Protein AF-A0A0N0PFT6-F1 (afdb_monomer_lite)

Sequence (245 aa):
MNEYNKQMQRFNVGEDCPVFDGLYEFCQLSAGGSVAAAVKLNKQASEICINWGGGLHHAKKSEASGFCYVNDIVLGILELLKYHQRVLYIDIDVHHGDGVEEAFYTTDRVMTVSFHKYGEYFPGTGLYTIRNVSRCWTYETSVALGVEIANELPYNDYFEYFGPDFKLHISPSNMSNQNTPEYLEKIKNRLFENLRMLPHAPGVQVQAIPEDAVNDESEDEDKIDKDERLPQSEKVLFEIRIDLK

InterPro domains:
  IPR000286 Histone deacetylase HDAC [PR01270] (54-77)
  IPR000286 Histone deacetylase HDAC [PR01270] (86-101)
  IPR003084 Class I/II Histone deacetylase HDAC [PR01271] (11-28)
  IPR003084 Class I/II Histone deacetylase HDAC [PR01271] (32-52)
  IPR003084 Class I/II Histone deacetylase HDAC [PR01271] (73-89)
  IPR023696 Ureohydrolase domain superfamily [SSF52768] (6-198)
  IPR023801 Histone deacetylase domain [PF00850] (11-145)
  IPR037138 Histone deacetylase domain superfamily [G3DSA:3.40.800.20] (1-126)
  IPR037138 Histone deacetylase domain superfamily [G3DSA:3.40.800.20] (127-210)

Structure (mmCIF, N/CA/C/O backbone):
data_AF-A0A0N0PFT6-F1
#
_entry.id   AF-A0A0N0PFT6-F1
#
loop_
_atom_site.group_PDB
_atom_site.id
_atom_site.type_symbol
_atom_site.label_atom_id
_atom_site.label_alt_id
_atom_site.label_comp_id
_atom_site.label_asym_id
_atom_site.label_entity_id
_atom_site.label_seq_id
_atom_site.pdbx_PDB_ins_code
_atom_site.Cartn_x
_atom_site.Cartn_y
_atom_site.Cartn_z
_atom_site.occupancy
_atom_site.B_iso_or_equiv
_atom_site.auth_seq_id
_atom_site.auth_comp_id
_atom_site.auth_asym_id
_atom_site.auth_atom_id
_atom_site.pdbx_PDB_model_num
ATOM 1 N N . MET A 1 1 ? -17.318 16.530 -26.859 1.00 60.47 1 MET A N 1
ATOM 2 C CA . MET A 1 1 ? -15.892 16.867 -26.644 1.00 60.47 1 MET A CA 1
ATOM 3 C C . MET A 1 1 ? -15.695 17.854 -25.487 1.00 60.47 1 MET A C 1
ATOM 5 O O . MET A 1 1 ? -14.911 17.552 -24.604 1.00 60.47 1 MET A O 1
ATOM 9 N N . ASN A 1 2 ? -16.466 18.951 -25.394 1.00 78.25 2 ASN A N 1
ATOM 10 C CA . ASN A 1 2 ? -16.348 19.923 -24.285 1.00 78.25 2 ASN A CA 1
ATOM 11 C C . ASN A 1 2 ? -16.643 19.388 -22.872 1.00 78.25 2 ASN A C 1
ATOM 13 O O . ASN A 1 2 ? -16.104 19.919 -21.910 1.00 78.25 2 ASN A O 1
ATOM 17 N N . GLU A 1 3 ? -17.514 18.392 -22.717 1.00 88.12 3 GLU A N 1
ATOM 18 C CA . GLU A 1 3 ? -17.867 17.865 -21.391 1.00 88.12 3 GLU A CA 1
ATOM 19 C C . GLU A 1 3 ? -16.821 16.884 -20.848 1.00 88.12 3 GLU A C 1
ATOM 21 O O . GLU A 1 3 ? -16.482 16.937 -19.671 1.00 88.12 3 GLU A O 1
ATOM 26 N N . TYR A 1 4 ? -16.236 16.069 -21.726 1.00 86.81 4 TYR A N 1
ATOM 27 C CA . TYR A 1 4 ? -15.192 15.110 -21.369 1.00 86.81 4 TYR A CA 1
ATOM 28 C C . TYR A 1 4 ? -13.926 15.806 -20.854 1.00 86.81 4 TYR A C 1
ATOM 30 O O . TYR A 1 4 ? -13.451 15.494 -19.769 1.00 86.81 4 TYR A O 1
ATOM 38 N N . ASN A 1 5 ? -13.455 16.845 -21.553 1.00 90.25 5 ASN A N 1
ATOM 39 C CA . ASN A 1 5 ? -12.291 17.620 -21.110 1.00 90.25 5 ASN A CA 1
ATOM 40 C C . ASN A 1 5 ? -12.535 18.315 -19.758 1.00 90.25 5 ASN A C 1
ATOM 42 O O . ASN A 1 5 ? -11.631 18.396 -18.932 1.00 90.25 5 ASN A O 1
ATOM 46 N N . LYS A 1 6 ? -13.770 18.774 -19.503 1.00 93.75 6 LYS A N 1
ATOM 47 C CA . LYS A 1 6 ? -14.152 19.334 -18.197 1.00 93.75 6 LYS A CA 1
ATOM 48 C C . LYS A 1 6 ? -14.117 18.281 -17.091 1.00 93.75 6 LYS A C 1
ATOM 50 O O . LYS A 1 6 ? -13.736 18.607 -15.974 1.00 93.75 6 LYS A O 1
ATOM 55 N N . GLN A 1 7 ? -14.523 17.045 -17.380 1.00 95.44 7 GLN A N 1
ATOM 56 C CA . GLN A 1 7 ? -14.457 15.945 -16.416 1.00 95.44 7 GLN A CA 1
ATOM 57 C C . GLN A 1 7 ? -13.013 15.516 -16.152 1.00 95.44 7 GLN A C 1
ATOM 59 O O . GLN A 1 7 ? -12.644 15.393 -14.992 1.00 95.44 7 GLN A O 1
ATOM 64 N N . MET A 1 8 ? -12.185 15.377 -17.189 1.00 94.94 8 MET A N 1
ATOM 65 C CA . MET A 1 8 ? -10.756 15.077 -17.039 1.00 94.94 8 MET A CA 1
ATOM 66 C C . MET A 1 8 ? -10.053 16.103 -16.147 1.00 94.94 8 MET A C 1
ATOM 68 O O . MET A 1 8 ? -9.398 15.728 -15.182 1.00 94.94 8 MET A O 1
ATOM 72 N N . GLN A 1 9 ? -10.284 17.396 -16.394 1.00 94.56 9 GLN A N 1
ATOM 73 C CA . GLN A 1 9 ? -9.752 18.460 -15.543 1.00 94.56 9 GLN A CA 1
ATOM 74 C C . GLN A 1 9 ? -10.308 18.392 -14.113 1.00 94.56 9 GLN A C 1
ATOM 76 O O . GLN A 1 9 ? -9.566 18.574 -13.157 1.00 94.56 9 GLN A O 1
ATOM 81 N N . ARG A 1 10 ? -11.612 18.133 -13.955 1.00 96.31 10 ARG A N 1
ATOM 82 C CA . ARG A 1 10 ? -12.265 18.050 -12.640 1.00 96.31 10 ARG A CA 1
ATOM 83 C C . ARG A 1 10 ? -11.758 16.883 -11.791 1.00 96.31 10 ARG A C 1
ATOM 85 O O . ARG A 1 10 ? -11.718 17.021 -10.578 1.00 96.31 10 ARG A O 1
ATOM 92 N N . PHE A 1 11 ? -11.466 15.745 -12.412 1.00 97.44 11 PHE A N 1
ATOM 93 C CA . PHE A 1 11 ? -11.055 14.515 -11.733 1.00 97.44 11 PHE A CA 1
ATOM 94 C C . PHE A 1 11 ? -9.536 14.309 -11.753 1.00 97.44 11 PHE A C 1
ATOM 96 O O . PHE A 1 11 ? -9.076 13.225 -11.402 1.00 97.44 11 PHE A O 1
ATOM 103 N N . ASN A 1 12 ? -8.781 15.331 -12.170 1.00 96.12 12 ASN A N 1
ATOM 104 C CA . ASN A 1 12 ? -7.324 15.318 -12.278 1.00 96.12 12 ASN A CA 1
ATOM 105 C C . ASN A 1 12 ? -6.778 14.115 -13.077 1.00 96.12 12 ASN A C 1
ATOM 107 O O . ASN A 1 12 ? -5.814 13.458 -12.695 1.00 96.12 12 ASN A O 1
ATOM 111 N N . VAL A 1 13 ? -7.432 13.811 -14.201 1.00 96.38 13 VAL A N 1
ATOM 112 C CA . VAL A 1 13 ? -7.004 12.790 -15.167 1.00 96.38 13 VAL A CA 1
ATOM 113 C C . VAL A 1 13 ? -6.351 13.514 -16.341 1.00 96.38 13 VAL A C 1
ATOM 115 O O . VAL A 1 13 ? -7.007 14.285 -17.045 1.00 96.38 13 VAL A O 1
ATOM 118 N N . GLY A 1 14 ? -5.056 13.299 -16.542 1.00 91.62 14 GLY A N 1
ATOM 119 C CA . GLY A 1 14 ? -4.223 14.114 -17.419 1.00 91.62 14 GLY A CA 1
ATOM 120 C C . GLY A 1 14 ? -2.776 13.633 -17.459 1.00 91.62 14 GLY A C 1
ATOM 121 O O . GLY A 1 14 ? -2.530 12.484 -17.792 1.00 91.62 14 GLY A O 1
ATOM 122 N N . GLU A 1 15 ? -1.832 14.523 -17.162 1.00 87.19 15 GLU A N 1
ATOM 123 C CA . GLU A 1 15 ? -0.390 14.275 -17.297 1.00 87.19 15 GLU A CA 1
ATOM 124 C C . GLU A 1 15 ? 0.109 13.179 -16.341 1.00 87.19 15 GLU A C 1
ATOM 126 O O . GLU A 1 15 ? 0.500 12.107 -16.799 1.00 87.19 15 GLU A O 1
ATOM 131 N N . ASP A 1 16 ? -0.020 13.392 -15.029 1.00 87.69 16 ASP A N 1
ATOM 132 C CA . ASP A 1 16 ? 0.400 12.420 -14.003 1.00 87.69 16 ASP A CA 1
ATOM 133 C C . ASP A 1 16 ? -0.561 11.227 -13.871 1.00 87.69 16 ASP A C 1
ATOM 135 O O . ASP A 1 16 ? -0.232 10.201 -13.285 1.00 87.69 16 ASP A O 1
ATOM 139 N N . CYS A 1 17 ? -1.772 11.349 -14.410 1.00 94.56 17 CYS A N 1
ATOM 140 C CA . CYS A 1 17 ? -2.815 10.328 -14.342 1.00 94.56 17 CYS A CA 1
ATOM 141 C C . CYS A 1 17 ? -3.419 10.113 -15.742 1.00 94.56 17 CYS A C 1
ATOM 143 O O . CYS A 1 17 ? -4.548 10.557 -15.988 1.00 94.56 17 CYS A O 1
ATOM 145 N N . PRO A 1 18 ? -2.673 9.505 -16.686 1.00 95.44 18 PRO A N 1
ATOM 146 C CA . PRO A 1 18 ? -3.094 9.383 -18.076 1.00 95.44 18 PRO A CA 1
ATOM 147 C C . PRO A 1 18 ? -4.255 8.411 -18.279 1.00 95.44 18 PRO A C 1
ATOM 149 O O . PRO A 1 18 ? -4.423 7.413 -17.584 1.00 95.44 18 PRO A O 1
ATOM 152 N N . VAL A 1 19 ? -5.032 8.654 -19.332 1.00 96.56 19 VAL A N 1
ATOM 153 C CA . VAL A 1 19 ? -5.988 7.661 -19.831 1.00 96.56 19 VAL A CA 1
ATOM 154 C C . VAL A 1 19 ? -5.228 6.617 -20.644 1.00 96.56 19 VAL A C 1
ATOM 156 O O . VAL A 1 19 ? -4.505 6.971 -21.575 1.00 96.56 19 VAL A O 1
ATOM 159 N N . PHE A 1 20 ? -5.420 5.339 -20.325 1.00 96.88 20 PHE A N 1
ATOM 160 C CA . PHE A 1 20 ? -4.857 4.218 -21.075 1.00 96.88 20 PHE A CA 1
ATOM 161 C C . PHE A 1 20 ? -5.872 3.078 -21.219 1.00 96.88 20 PHE A C 1
ATOM 163 O O . PHE A 1 20 ? -6.808 2.952 -20.424 1.00 96.88 20 PHE A O 1
ATOM 170 N N . ASP A 1 21 ? -5.691 2.248 -22.247 1.00 98.19 21 ASP A N 1
ATOM 171 C CA . ASP A 1 21 ? -6.530 1.071 -22.472 1.00 98.19 21 ASP A CA 1
ATOM 172 C C . ASP A 1 21 ? -6.363 0.078 -21.314 1.00 98.19 21 ASP A C 1
ATOM 174 O O . ASP A 1 21 ? -5.250 -0.339 -20.997 1.00 98.19 21 ASP A O 1
ATOM 178 N N . GLY A 1 22 ? -7.471 -0.302 -20.677 1.00 98.19 22 GLY A N 1
ATOM 179 C CA . GLY A 1 22 ? -7.453 -1.165 -19.494 1.00 98.19 22 GLY A CA 1
ATOM 180 C C . GLY A 1 22 ? -7.373 -0.423 -18.154 1.00 98.19 22 GLY A C 1
ATOM 181 O O . GLY A 1 22 ? -7.202 -1.071 -17.124 1.00 98.19 22 GLY A O 1
ATOM 182 N N . LEU A 1 23 ? -7.478 0.916 -18.135 1.00 98.06 23 LEU A N 1
ATOM 183 C CA . LEU A 1 23 ? -7.398 1.716 -16.902 1.00 98.06 23 LEU A CA 1
ATOM 184 C C . LEU A 1 23 ? -8.383 1.242 -15.825 1.00 98.06 23 LEU A C 1
ATOM 186 O O . LEU A 1 23 ? -8.005 1.069 -14.667 1.00 98.06 23 LEU A O 1
ATOM 190 N N . TYR A 1 24 ? -9.646 1.019 -16.189 1.00 98.19 24 TYR A N 1
ATOM 191 C CA . TYR A 1 24 ? -10.651 0.620 -15.209 1.00 98.19 24 TYR A CA 1
ATOM 192 C C . TYR A 1 24 ? -10.401 -0.802 -14.695 1.00 98.19 24 TYR A C 1
ATOM 194 O O . TYR A 1 24 ? -10.479 -1.046 -13.493 1.00 98.19 24 TYR A O 1
ATOM 202 N N . GLU A 1 25 ? -10.025 -1.719 -15.582 1.00 98.50 25 GLU A N 1
ATOM 203 C CA . GLU A 1 25 ? -9.670 -3.098 -15.261 1.00 98.50 25 GLU A CA 1
ATOM 204 C C . GLU A 1 25 ? -8.450 -3.162 -14.331 1.00 98.50 25 GLU A C 1
ATOM 206 O O . GLU A 1 25 ? -8.457 -3.912 -13.353 1.00 98.50 25 GLU A O 1
ATOM 211 N N . PHE A 1 26 ? -7.436 -2.326 -14.572 1.00 98.44 26 PHE A N 1
ATOM 212 C CA . PHE A 1 26 ? -6.284 -2.157 -13.685 1.00 98.44 26 PHE A CA 1
ATOM 213 C C . PHE A 1 26 ? -6.728 -1.757 -12.271 1.00 98.44 26 PHE A C 1
ATOM 215 O O . PHE A 1 26 ? -6.359 -2.416 -11.294 1.00 98.44 26 PHE A O 1
ATOM 222 N N . CYS A 1 27 ? -7.595 -0.745 -12.151 1.00 98.56 27 CYS A N 1
ATOM 223 C CA . CYS A 1 27 ? -8.143 -0.330 -10.860 1.00 98.56 27 CYS A CA 1
ATOM 224 C C . CYS A 1 27 ? -8.961 -1.441 -10.185 1.00 98.56 27 CYS A C 1
ATOM 226 O O . CYS A 1 27 ? -8.877 -1.611 -8.969 1.00 98.56 27 CYS A O 1
ATOM 228 N N . GLN A 1 28 ? -9.744 -2.207 -10.952 1.00 98.69 28 GLN A N 1
ATOM 229 C CA . GLN A 1 28 ? -10.542 -3.315 -10.423 1.00 98.69 28 GLN A CA 1
ATOM 230 C C . GLN A 1 28 ? -9.671 -4.428 -9.838 1.00 98.69 28 GLN A C 1
ATOM 232 O O . GLN A 1 28 ? -9.998 -4.948 -8.772 1.00 98.69 28 GLN A O 1
ATOM 237 N N . LEU A 1 29 ? -8.573 -4.792 -10.505 1.00 98.62 29 LEU A N 1
ATOM 238 C CA . LEU A 1 29 ? -7.651 -5.824 -10.024 1.00 98.62 29 LEU A CA 1
ATOM 239 C C . LEU A 1 29 ? -6.923 -5.373 -8.756 1.00 98.62 29 LEU A C 1
ATOM 241 O O . LEU A 1 29 ? -6.893 -6.115 -7.773 1.00 98.62 29 LEU A O 1
ATOM 245 N N . SER A 1 30 ? -6.413 -4.140 -8.762 1.00 98.12 30 SER A N 1
ATOM 246 C CA . SER A 1 30 ? -5.739 -3.531 -7.615 1.00 98.12 30 SER A CA 1
ATOM 247 C C . SER A 1 30 ? -6.653 -3.475 -6.382 1.00 98.12 30 SER A C 1
ATOM 249 O O . SER A 1 30 ? -6.368 -4.103 -5.357 1.00 98.12 30 SER A O 1
ATOM 251 N N . ALA A 1 31 ? -7.821 -2.833 -6.512 1.00 98.69 31 ALA A N 1
ATOM 252 C CA . ALA A 1 31 ? -8.794 -2.700 -5.429 1.00 98.69 31 ALA A CA 1
ATOM 253 C C . ALA A 1 31 ? -9.390 -4.045 -4.996 1.00 98.69 31 ALA A C 1
ATOM 255 O O . ALA A 1 31 ? -9.577 -4.297 -3.804 1.00 98.69 31 ALA A O 1
ATOM 256 N N . GLY A 1 32 ? -9.672 -4.928 -5.956 1.00 98.81 32 GLY A N 1
ATOM 257 C CA . GLY A 1 32 ? -10.204 -6.260 -5.696 1.00 98.81 32 GLY A CA 1
ATOM 258 C C . GLY A 1 32 ? -9.260 -7.106 -4.844 1.00 98.81 32 GLY A C 1
ATOM 259 O O . GLY A 1 32 ? -9.721 -7.756 -3.906 1.00 98.81 32 GLY A O 1
ATOM 260 N N . GLY A 1 33 ? -7.952 -7.056 -5.119 1.00 98.81 33 GLY A N 1
ATOM 261 C CA . GLY A 1 33 ? -6.931 -7.746 -4.330 1.00 98.81 33 GLY A CA 1
ATOM 262 C C . GLY A 1 33 ? -6.912 -7.290 -2.870 1.00 98.81 33 GLY A C 1
ATOM 263 O O . GLY A 1 33 ? -7.009 -8.124 -1.966 1.00 98.81 33 GLY A O 1
ATOM 264 N N . SER A 1 34 ? -6.877 -5.976 -2.632 1.00 98.88 34 SER A N 1
ATOM 265 C CA . SER A 1 34 ? -6.807 -5.394 -1.282 1.00 98.88 34 SER A CA 1
ATOM 266 C C . SER A 1 34 ? -8.087 -5.637 -0.475 1.00 98.88 34 SER A C 1
ATOM 268 O O . SER A 1 34 ? -8.026 -6.029 0.692 1.00 98.88 34 SER A O 1
ATOM 270 N N . VAL A 1 35 ? -9.266 -5.518 -1.097 1.00 98.88 35 VAL A N 1
ATOM 271 C CA . VAL A 1 35 ? -10.544 -5.837 -0.437 1.00 98.88 35 VAL A CA 1
ATOM 272 C C . VAL A 1 35 ? -10.662 -7.337 -0.150 1.00 98.88 35 VAL A C 1
ATOM 274 O O . VAL A 1 35 ? -11.069 -7.722 0.946 1.00 98.88 35 VAL A O 1
ATOM 277 N N . ALA A 1 36 ? -10.279 -8.212 -1.085 1.00 98.88 36 ALA A N 1
ATOM 278 C CA . ALA A 1 36 ? -10.310 -9.658 -0.862 1.00 98.88 36 ALA A CA 1
ATOM 279 C C . ALA A 1 36 ? -9.345 -10.095 0.255 1.00 98.88 36 ALA A C 1
ATOM 281 O O . ALA A 1 36 ? -9.699 -10.957 1.065 1.00 98.88 36 ALA A O 1
ATOM 282 N N . ALA A 1 37 ? -8.159 -9.483 0.327 1.00 98.81 37 ALA A N 1
ATOM 283 C CA . ALA A 1 37 ? -7.209 -9.656 1.422 1.00 98.81 37 ALA A CA 1
ATOM 284 C C . ALA A 1 37 ? -7.825 -9.243 2.769 1.00 98.81 37 ALA A C 1
ATOM 286 O O . ALA A 1 37 ? -7.840 -10.044 3.704 1.00 98.81 37 ALA A O 1
ATOM 287 N N . ALA A 1 38 ? -8.428 -8.054 2.854 1.00 98.81 38 ALA A N 1
ATOM 288 C CA . ALA A 1 38 ? -9.109 -7.590 4.064 1.00 98.81 38 ALA A CA 1
ATOM 289 C C . ALA A 1 38 ? -10.249 -8.532 4.498 1.00 98.81 38 ALA A C 1
ATOM 291 O O . ALA A 1 38 ? -10.360 -8.874 5.675 1.00 98.81 38 ALA A O 1
ATOM 292 N N . VAL A 1 39 ? -11.049 -9.042 3.552 1.00 98.88 39 VAL A N 1
ATOM 293 C CA . VAL A 1 39 ? -12.083 -10.055 3.833 1.00 98.88 39 VAL A CA 1
ATOM 294 C C . VAL A 1 39 ? -11.474 -11.343 4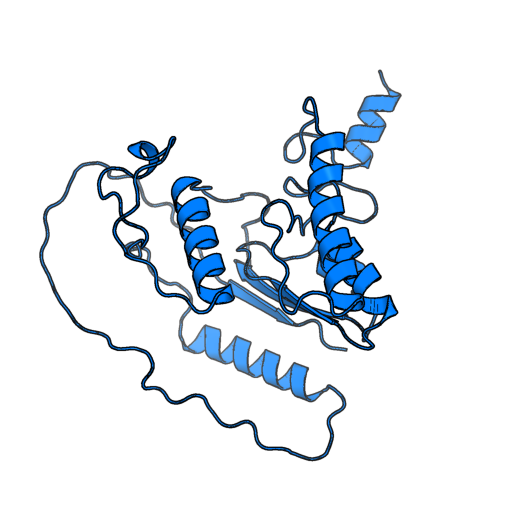.396 1.00 98.88 39 VAL A C 1
ATOM 296 O O . VAL A 1 39 ? -12.048 -11.932 5.314 1.00 98.88 39 VAL A O 1
ATOM 299 N N . LYS A 1 40 ? -10.335 -11.810 3.867 1.00 98.81 40 LYS A N 1
ATOM 300 C CA . LYS A 1 40 ? -9.647 -13.004 4.387 1.00 98.81 40 LYS A CA 1
ATOM 301 C C . LYS A 1 40 ? -9.157 -12.801 5.820 1.00 98.81 40 LYS A C 1
ATOM 303 O O . LYS A 1 40 ? -9.371 -13.695 6.639 1.00 98.81 40 LYS A O 1
ATOM 308 N N . LEU A 1 41 ? -8.569 -11.641 6.119 1.00 98.69 41 LEU A N 1
ATOM 309 C CA . LEU A 1 41 ? -8.109 -11.279 7.465 1.00 98.69 41 LEU A CA 1
ATOM 310 C C . LEU A 1 41 ? -9.284 -11.204 8.452 1.00 98.69 41 LEU A C 1
ATOM 312 O O . LEU A 1 41 ? -9.260 -11.867 9.486 1.00 98.69 41 LEU A O 1
ATOM 316 N N . ASN A 1 42 ? -10.366 -10.508 8.090 1.00 98.62 42 ASN A N 1
ATOM 317 C CA . ASN A 1 42 ? -11.590 -10.422 8.898 1.00 98.62 42 ASN A CA 1
ATOM 318 C C . ASN A 1 42 ? -12.200 -11.797 9.206 1.00 98.62 42 ASN A C 1
ATOM 320 O O . ASN A 1 42 ? -12.708 -12.037 10.300 1.00 98.62 42 ASN A O 1
ATOM 324 N N . LYS A 1 43 ? -12.158 -12.714 8.232 1.00 98.50 43 LYS A N 1
ATOM 325 C CA . LYS A 1 43 ? -12.627 -14.099 8.384 1.00 98.50 43 LYS A CA 1
ATOM 326 C C . LYS A 1 43 ? -11.642 -15.000 9.128 1.00 98.50 43 LYS A C 1
ATOM 328 O O . LYS A 1 43 ? -11.935 -16.184 9.268 1.00 98.50 43 LYS A O 1
ATOM 333 N N . GLN A 1 44 ? -10.496 -14.471 9.560 1.00 98.19 44 GLN A N 1
ATOM 334 C CA . GLN A 1 44 ? -9.416 -15.226 10.198 1.00 98.19 44 GLN A CA 1
ATOM 335 C C . GLN A 1 44 ? -8.946 -16.413 9.338 1.00 98.19 44 GLN A C 1
ATOM 337 O O . GLN A 1 44 ? -8.513 -17.442 9.847 1.00 98.19 44 GLN A O 1
ATOM 342 N N . ALA A 1 45 ? -9.057 -16.285 8.011 1.00 98.44 45 ALA A N 1
ATOM 343 C CA . ALA A 1 45 ? -8.671 -17.325 7.058 1.00 98.44 45 ALA A CA 1
ATOM 344 C C . ALA A 1 45 ? -7.183 -17.252 6.680 1.00 98.44 45 ALA A C 1
ATOM 346 O O . ALA A 1 45 ? -6.673 -18.117 5.969 1.00 98.44 45 ALA A O 1
ATOM 347 N N . SER A 1 46 ? -6.497 -16.184 7.081 1.00 97.94 46 SER A N 1
ATOM 348 C CA . SER A 1 46 ? -5.067 -15.957 6.876 1.00 97.94 46 SER A CA 1
ATOM 349 C C . SER A 1 46 ? -4.570 -14.989 7.948 1.00 97.94 46 SER A C 1
ATOM 351 O O . SER A 1 46 ? -5.330 -14.123 8.378 1.00 97.94 46 SER A O 1
ATOM 353 N N . GLU A 1 47 ? -3.312 -15.129 8.362 1.00 97.81 47 GLU A N 1
ATOM 354 C CA . GLU A 1 47 ? -2.660 -14.195 9.295 1.00 97.81 47 GLU A CA 1
ATOM 355 C C . GLU A 1 47 ? -2.028 -13.011 8.553 1.00 97.81 47 GLU A C 1
ATOM 357 O O . GLU A 1 47 ? -2.083 -11.878 9.021 1.00 97.81 47 GLU A O 1
ATOM 362 N N . ILE A 1 48 ? -1.485 -13.270 7.359 1.00 98.56 48 ILE A N 1
ATOM 363 C CA . ILE A 1 48 ? -0.882 -12.279 6.464 1.00 98.56 48 ILE A CA 1
ATOM 364 C C . ILE A 1 48 ? -1.521 -12.429 5.081 1.00 98.56 48 ILE A C 1
ATOM 366 O O . ILE A 1 48 ? -1.775 -13.540 4.612 1.00 98.56 48 ILE A O 1
ATOM 370 N N . CYS A 1 49 ? -1.796 -11.306 4.421 1.00 98.56 49 CYS A N 1
ATOM 371 C CA . CYS A 1 49 ? -2.202 -11.258 3.019 1.00 98.56 49 CYS A CA 1
ATOM 372 C C . CYS A 1 49 ? -1.320 -10.250 2.282 1.00 98.56 49 CYS A C 1
ATOM 374 O O . CYS A 1 49 ? -1.082 -9.161 2.795 1.00 98.56 49 CYS A O 1
ATOM 376 N N . ILE A 1 50 ? -0.873 -10.606 1.077 1.00 98.69 50 ILE A N 1
ATOM 377 C CA . ILE A 1 50 ? -0.007 -9.766 0.243 1.00 98.69 50 ILE A CA 1
ATOM 378 C C . ILE A 1 50 ? -0.734 -9.453 -1.065 1.00 98.69 50 ILE A C 1
ATOM 380 O O . ILE A 1 50 ? -1.261 -10.358 -1.716 1.00 98.69 50 ILE A O 1
ATOM 384 N N . ASN A 1 51 ? -0.748 -8.175 -1.446 1.00 98.62 51 ASN A N 1
ATOM 385 C CA . ASN A 1 51 ? -1.226 -7.700 -2.741 1.00 98.62 51 ASN A CA 1
ATOM 386 C C . ASN A 1 51 ? -0.255 -6.654 -3.309 1.00 98.62 51 ASN A C 1
ATOM 388 O O . ASN A 1 51 ? -0.441 -5.460 -3.100 1.00 98.62 51 ASN A O 1
ATOM 392 N N . TRP A 1 52 ? 0.753 -7.098 -4.064 1.00 98.38 52 TRP A N 1
ATOM 393 C CA . TRP A 1 52 ? 1.714 -6.201 -4.722 1.00 98.38 52 TRP A CA 1
ATOM 394 C C . TRP A 1 52 ? 1.113 -5.363 -5.865 1.00 98.38 52 TRP A C 1
ATOM 396 O O . TRP A 1 52 ? 1.754 -4.440 -6.349 1.00 98.38 52 TRP A O 1
ATOM 406 N N . GLY A 1 53 ? -0.115 -5.669 -6.306 1.00 97.06 53 GLY A N 1
ATOM 407 C CA . GLY A 1 53 ? -0.857 -4.835 -7.260 1.00 97.06 53 GLY A CA 1
ATOM 408 C C . GLY A 1 53 ? -1.648 -3.692 -6.609 1.00 97.06 53 GLY A C 1
ATOM 409 O O . GLY A 1 53 ? -2.307 -2.937 -7.322 1.00 97.06 53 GLY A O 1
ATOM 410 N N . GLY A 1 54 ? -1.652 -3.609 -5.275 1.00 97.94 54 GLY A N 1
ATOM 411 C CA . GLY A 1 54 ? -2.288 -2.550 -4.488 1.00 97.94 54 GLY A CA 1
ATOM 412 C C . GLY A 1 54 ? -1.299 -1.482 -4.026 1.00 97.94 54 GLY A C 1
ATOM 413 O O . GLY A 1 54 ? -0.187 -1.387 -4.540 1.00 97.94 54 GLY A O 1
ATOM 414 N N . GLY A 1 55 ? -1.704 -0.696 -3.029 1.00 98.00 55 GLY A N 1
ATOM 415 C CA . GLY A 1 55 ? -0.847 0.319 -2.409 1.00 98.00 55 GLY A CA 1
ATOM 416 C C . GLY A 1 55 ? -0.934 1.707 -3.054 1.00 98.00 55 GLY A C 1
ATOM 417 O O . GLY A 1 55 ? -0.037 2.521 -2.871 1.00 98.00 55 GLY A O 1
ATOM 418 N N . LEU A 1 56 ? -2.000 2.007 -3.802 1.00 97.62 56 LEU A N 1
ATOM 419 C CA . LEU A 1 56 ? -2.145 3.263 -4.542 1.00 97.62 56 LEU A CA 1
ATOM 420 C C . LEU A 1 56 ? -2.667 4.378 -3.620 1.00 97.62 56 LEU A C 1
ATOM 422 O O . LEU A 1 56 ? -3.849 4.735 -3.620 1.00 97.62 56 LEU A O 1
ATOM 426 N N . HIS A 1 57 ? -1.763 4.920 -2.804 1.00 97.69 57 HIS A N 1
ATOM 427 C CA . HIS A 1 57 ? -2.087 5.749 -1.641 1.00 97.69 57 HIS A CA 1
ATOM 428 C C . HIS A 1 57 ? -2.466 7.215 -1.925 1.00 97.69 57 HIS A C 1
ATOM 430 O O . HIS A 1 57 ? -3.055 7.852 -1.050 1.00 97.69 57 HIS A O 1
ATOM 436 N N . HIS A 1 58 ? -2.210 7.741 -3.129 1.00 97.56 58 HIS A N 1
ATOM 437 C CA . HIS A 1 58 ? -2.458 9.151 -3.468 1.00 97.56 58 HIS A CA 1
ATOM 438 C C . HIS A 1 58 ? -3.887 9.441 -3.934 1.00 97.56 58 HIS A C 1
ATOM 440 O O . HIS A 1 58 ? -4.327 10.592 -3.931 1.00 97.56 58 HIS A O 1
ATOM 446 N N . ALA A 1 59 ? -4.633 8.410 -4.341 1.00 97.94 59 ALA A N 1
ATOM 447 C CA . ALA A 1 59 ? -5.982 8.586 -4.865 1.00 97.94 59 ALA A CA 1
ATOM 448 C C . ALA A 1 59 ? -6.891 9.228 -3.807 1.00 97.94 59 ALA A C 1
ATOM 450 O O . ALA A 1 59 ? -6.941 8.784 -2.653 1.00 97.94 59 ALA A O 1
ATOM 451 N N . LYS A 1 60 ? -7.638 10.256 -4.218 1.00 97.94 60 LYS A N 1
ATOM 452 C CA . LYS A 1 60 ? -8.551 11.016 -3.359 1.00 97.94 60 LYS A CA 1
ATOM 453 C C . LYS A 1 60 ? -9.985 10.540 -3.538 1.00 97.94 60 LYS A C 1
ATOM 455 O O . LYS A 1 60 ? -10.311 9.750 -4.422 1.00 97.94 60 LYS A O 1
ATOM 460 N N . LYS A 1 61 ? -10.901 11.073 -2.724 1.00 98.12 61 LYS A N 1
ATOM 461 C CA . LYS A 1 61 ? -12.331 10.729 -2.814 1.00 98.12 61 LYS A CA 1
ATOM 462 C C . LYS A 1 61 ? -12.958 11.090 -4.166 1.00 98.12 61 LYS A C 1
ATOM 464 O O . LYS A 1 61 ? -13.965 10.499 -4.557 1.00 98.12 61 LYS A O 1
ATOM 469 N N . SER A 1 62 ? -12.459 12.124 -4.839 1.00 98.06 62 SER A N 1
ATOM 470 C CA . SER A 1 62 ? -13.081 12.660 -6.057 1.00 98.06 62 SER A CA 1
ATOM 471 C C . SER A 1 62 ? -12.074 13.165 -7.089 1.00 98.06 62 SER A C 1
ATOM 473 O O . SER A 1 62 ? -12.453 13.972 -7.928 1.00 98.06 62 SER A O 1
ATOM 475 N N . GLU A 1 63 ? -10.830 12.693 -7.047 1.00 96.94 63 GLU A N 1
ATOM 476 C CA . GLU A 1 63 ? -9.808 12.973 -8.059 1.00 96.94 63 GLU A CA 1
ATOM 477 C C . GLU A 1 63 ? -8.695 11.917 -8.014 1.00 96.94 63 GLU A C 1
ATOM 479 O O . GLU A 1 63 ? -8.433 11.319 -6.966 1.00 96.94 63 GLU A O 1
ATOM 484 N N . ALA A 1 64 ? -8.069 11.681 -9.165 1.00 97.69 64 ALA A N 1
ATOM 485 C CA . ALA A 1 64 ? -6.839 10.912 -9.262 1.00 97.69 64 ALA A CA 1
ATOM 486 C C . ALA A 1 64 ? -5.641 11.785 -8.852 1.00 97.69 64 ALA A C 1
ATOM 488 O O . ALA A 1 64 ? -5.680 13.007 -8.968 1.00 97.69 64 ALA A O 1
ATOM 489 N N . SER A 1 65 ? -4.559 11.181 -8.378 1.00 95.19 65 SER A N 1
ATOM 490 C CA . SER A 1 65 ? -3.324 11.902 -8.050 1.00 95.19 65 SER A CA 1
ATOM 491 C C . SER A 1 65 ? -2.147 10.936 -8.060 1.00 95.19 65 SER A C 1
ATOM 493 O O . SER A 1 65 ? -2.319 9.794 -7.644 1.00 95.19 65 SER A O 1
ATOM 495 N N . GLY A 1 66 ? -0.975 11.365 -8.541 1.00 91.69 66 GLY A N 1
ATOM 496 C CA . GLY A 1 66 ? 0.272 10.589 -8.473 1.00 91.69 66 GLY A CA 1
ATOM 497 C C . GLY A 1 66 ? 0.129 9.144 -8.959 1.00 91.69 66 GLY A C 1
ATOM 498 O O . GLY A 1 66 ? 0.386 8.214 -8.199 1.00 91.69 66 GLY A O 1
ATOM 499 N N . PHE A 1 67 ? -0.365 8.945 -10.187 1.00 94.44 67 PHE A N 1
ATOM 500 C CA . PHE A 1 67 ? -0.651 7.629 -10.786 1.00 94.44 67 PHE A CA 1
ATOM 501 C C . PHE A 1 67 ? -1.745 6.787 -10.090 1.00 94.44 67 PHE A C 1
ATOM 503 O O . PHE A 1 67 ? -2.026 5.664 -10.516 1.00 94.44 67 PHE A O 1
ATOM 510 N N . CYS A 1 68 ? -2.410 7.317 -9.059 1.00 97.06 68 CYS A N 1
ATOM 511 C CA . CYS A 1 68 ? -3.436 6.626 -8.285 1.00 97.06 68 CYS A CA 1
ATOM 512 C C . CYS A 1 68 ? -4.843 7.116 -8.658 1.00 97.06 68 CYS A C 1
ATOM 514 O O . CYS A 1 68 ? -5.170 8.290 -8.489 1.00 97.06 68 CYS A O 1
ATOM 516 N N . TYR A 1 69 ? -5.713 6.200 -9.096 1.00 98.06 69 TYR A N 1
ATOM 517 C CA . TYR A 1 69 ? -7.093 6.513 -9.515 1.00 98.06 69 TYR A CA 1
ATOM 518 C C . TYR A 1 69 ? -8.155 6.036 -8.518 1.00 98.06 69 TYR A C 1
ATOM 520 O O . TYR A 1 69 ? -9.196 6.669 -8.358 1.00 98.06 69 TYR A O 1
ATOM 528 N N . VAL A 1 70 ? -7.904 4.903 -7.857 1.00 98.69 70 VAL A N 1
ATOM 529 C CA . VAL A 1 70 ? -8.761 4.315 -6.823 1.00 98.69 70 VAL A CA 1
ATOM 530 C C . VAL A 1 70 ? -7.875 3.988 -5.635 1.00 98.69 70 VAL A C 1
ATOM 532 O O . VAL A 1 70 ? -6.870 3.306 -5.798 1.00 98.69 70 VAL A O 1
ATOM 535 N N . ASN A 1 71 ? -8.259 4.462 -4.450 1.00 98.75 71 ASN A N 1
ATOM 536 C CA . ASN A 1 71 ? -7.510 4.199 -3.229 1.00 98.75 71 ASN A CA 1
ATOM 537 C C . ASN A 1 71 ? -7.908 2.826 -2.664 1.00 98.75 71 ASN A C 1
ATOM 539 O O . ASN A 1 71 ? -8.861 2.704 -1.887 1.00 98.75 71 ASN A O 1
ATOM 543 N N . ASP A 1 72 ? -7.222 1.774 -3.109 1.00 98.88 72 ASP A N 1
ATOM 544 C CA . ASP A 1 72 ? -7.474 0.393 -2.692 1.00 98.88 72 ASP A CA 1
ATOM 545 C C . ASP A 1 72 ? -7.230 0.181 -1.191 1.00 98.88 72 ASP A C 1
ATOM 547 O O . ASP A 1 72 ? -7.934 -0.603 -0.548 1.00 98.88 72 ASP A O 1
ATOM 551 N N . ILE A 1 73 ? -6.295 0.942 -0.621 1.00 98.88 73 ILE A N 1
ATOM 552 C CA . ILE A 1 73 ? -5.942 0.921 0.799 1.00 98.88 73 ILE A CA 1
ATOM 553 C C . ILE A 1 73 ? -7.125 1.388 1.647 1.00 98.88 73 ILE A C 1
ATOM 555 O O . ILE A 1 73 ? -7.533 0.694 2.580 1.00 98.88 73 ILE A O 1
ATOM 559 N N . VAL A 1 74 ? -7.729 2.532 1.305 1.00 98.88 74 VAL A N 1
ATOM 560 C CA . VAL A 1 74 ? -8.910 3.059 2.009 1.00 98.88 74 VAL A CA 1
ATOM 561 C C . VAL A 1 74 ? -10.053 2.046 1.979 1.00 98.88 74 VAL A C 1
ATOM 563 O O . VAL A 1 74 ? -10.685 1.804 3.008 1.00 98.88 74 VAL A O 1
ATOM 566 N N . LEU A 1 75 ? -10.296 1.403 0.833 1.00 98.88 75 LEU A N 1
ATOM 567 C CA . LEU A 1 75 ? -11.323 0.365 0.709 1.00 98.88 75 LEU A CA 1
ATOM 568 C C . LEU A 1 75 ? -11.012 -0.864 1.579 1.00 98.88 75 LEU A C 1
ATOM 570 O O . LEU A 1 75 ? -11.910 -1.378 2.250 1.00 98.88 75 LEU A O 1
ATOM 574 N N . GLY A 1 76 ? -9.752 -1.305 1.614 1.00 98.88 76 GLY A N 1
ATOM 575 C CA . GLY A 1 76 ? -9.293 -2.389 2.483 1.00 98.88 76 GLY A CA 1
ATOM 576 C C . GLY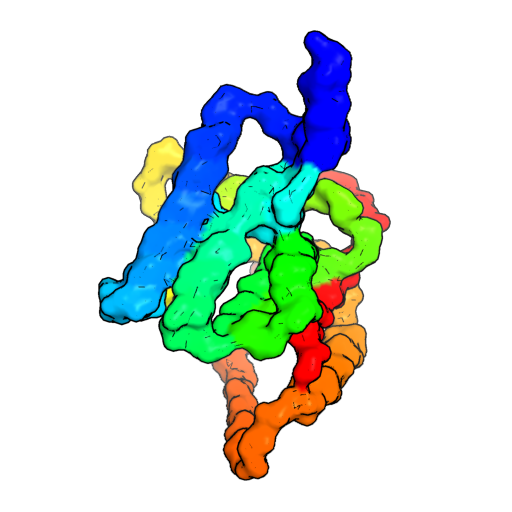 A 1 76 ? -9.461 -2.066 3.971 1.00 98.88 76 GLY A C 1
ATOM 577 O O . GLY A 1 76 ? -10.005 -2.875 4.722 1.00 98.88 76 GLY A O 1
ATOM 578 N N . ILE A 1 77 ? -9.083 -0.859 4.404 1.00 98.88 77 ILE A N 1
ATOM 579 C CA . ILE A 1 77 ? -9.247 -0.408 5.795 1.00 98.88 77 ILE A CA 1
ATOM 580 C C . ILE A 1 77 ? -10.731 -0.332 6.174 1.00 98.88 77 ILE A C 1
ATOM 582 O O . ILE A 1 77 ? -11.108 -0.789 7.253 1.00 98.88 77 ILE A O 1
ATOM 586 N N . LEU A 1 78 ? -11.597 0.184 5.296 1.00 98.88 78 LEU A N 1
ATOM 587 C CA . LEU A 1 78 ? -13.047 0.202 5.531 1.00 98.88 78 LEU A CA 1
ATOM 588 C C . LEU A 1 78 ? -13.624 -1.208 5.720 1.00 98.88 78 LEU A C 1
ATOM 590 O O . LEU A 1 78 ? -14.520 -1.396 6.545 1.00 98.88 78 LEU A O 1
ATOM 594 N N . GLU A 1 79 ? -13.107 -2.201 4.993 1.00 98.88 79 GLU A N 1
ATOM 595 C CA . GLU A 1 79 ? -13.466 -3.605 5.194 1.00 98.88 79 GLU A CA 1
ATOM 596 C C . GLU A 1 79 ? -12.975 -4.111 6.559 1.00 98.88 79 GLU A C 1
ATOM 598 O O . GLU A 1 79 ? -13.770 -4.668 7.316 1.00 98.88 79 GLU A O 1
ATOM 603 N N . LEU A 1 80 ? -11.716 -3.861 6.935 1.00 98.88 80 LEU A N 1
ATOM 604 C CA . LEU A 1 80 ? -11.161 -4.244 8.245 1.00 98.88 80 LEU A CA 1
ATOM 605 C C . LEU A 1 80 ? -11.938 -3.628 9.422 1.00 98.88 80 LEU A C 1
ATOM 607 O O . LEU A 1 80 ? -12.217 -4.294 10.422 1.00 98.88 80 LEU A O 1
ATOM 611 N N . LEU A 1 81 ? -12.372 -2.373 9.298 1.00 98.75 81 LEU A N 1
ATOM 612 C CA . LEU A 1 81 ? -13.139 -1.664 10.329 1.00 98.75 81 LEU A CA 1
ATOM 613 C C . LEU A 1 81 ? -14.509 -2.294 10.637 1.00 98.75 81 LEU A C 1
ATOM 615 O O . LEU A 1 81 ? -15.145 -1.899 11.619 1.00 98.75 81 LEU A O 1
ATOM 619 N N . LYS A 1 82 ? -14.979 -3.271 9.854 1.00 98.69 82 LYS A N 1
ATOM 620 C CA . LYS A 1 82 ? -16.182 -4.051 10.185 1.00 98.69 82 LYS A CA 1
ATOM 621 C C . LYS A 1 82 ? -15.973 -4.990 11.377 1.00 98.69 82 LYS A C 1
ATOM 623 O O . LYS A 1 82 ? -16.941 -5.289 12.069 1.00 98.69 82 LYS A O 1
ATOM 628 N N . TYR A 1 83 ? -14.737 -5.428 11.625 1.00 98.56 83 TYR A N 1
ATOM 629 C CA . TYR A 1 83 ? -14.398 -6.400 12.675 1.00 98.56 83 TYR A CA 1
ATOM 630 C C . TYR A 1 83 ? -13.368 -5.867 13.676 1.00 98.56 83 TYR A C 1
ATOM 632 O O . TYR A 1 83 ? -13.361 -6.281 14.835 1.00 98.56 83 TYR A O 1
ATOM 640 N N . HIS A 1 84 ? -12.524 -4.919 13.264 1.00 98.00 84 HIS A N 1
ATOM 641 C CA . HIS A 1 84 ? -11.461 -4.364 14.093 1.00 98.00 84 HIS A CA 1
ATOM 642 C C . HIS A 1 84 ? -11.837 -2.973 14.613 1.00 98.00 84 HIS A C 1
ATOM 644 O O . HIS A 1 84 ? -12.132 -2.053 13.848 1.00 98.00 84 HIS A O 1
ATOM 650 N N . GLN A 1 85 ? -11.814 -2.787 15.938 1.00 97.56 85 GLN A N 1
ATOM 651 C CA . GLN A 1 85 ? -12.119 -1.488 16.553 1.00 97.56 85 GLN A CA 1
ATOM 652 C C . GLN A 1 85 ? -11.123 -0.405 16.118 1.00 97.56 85 GLN A C 1
ATOM 654 O O . GLN A 1 85 ? -11.535 0.735 15.896 1.00 97.56 85 GLN A O 1
ATOM 659 N N . ARG A 1 86 ? -9.843 -0.776 15.997 1.00 97.75 86 ARG A N 1
ATOM 660 C CA . ARG A 1 86 ? -8.739 0.088 15.574 1.00 97.75 86 ARG A CA 1
ATOM 661 C C . ARG A 1 86 ? -7.919 -0.595 14.483 1.00 97.75 86 ARG A C 1
ATOM 663 O O . ARG A 1 86 ? -7.658 -1.792 14.598 1.00 97.75 86 ARG A O 1
ATOM 670 N N . VAL A 1 87 ? -7.503 0.168 13.478 1.00 98.50 87 VAL A N 1
ATOM 671 C CA . VAL A 1 87 ? -6.600 -0.255 12.398 1.00 98.50 87 VAL A CA 1
ATOM 672 C C . VAL A 1 87 ? -5.394 0.686 12.380 1.00 98.50 87 VAL A C 1
ATOM 674 O O . VAL A 1 87 ? -5.556 1.901 12.456 1.00 98.50 87 VAL A O 1
ATOM 677 N N . LEU A 1 88 ? -4.187 0.131 12.310 1.00 98.44 88 LEU A N 1
ATOM 678 C CA . LEU A 1 88 ? -2.955 0.895 12.121 1.00 98.44 88 LEU A CA 1
ATOM 679 C C . LEU A 1 88 ? -2.544 0.787 10.652 1.00 98.44 88 LEU A C 1
ATOM 681 O O . LEU A 1 88 ? -2.440 -0.318 10.126 1.00 98.44 88 LEU A O 1
ATOM 685 N N . TYR A 1 89 ? -2.315 1.928 10.015 1.00 98.62 89 TYR A N 1
ATOM 686 C CA . TYR A 1 89 ? -1.760 2.040 8.673 1.00 98.62 89 TYR A CA 1
ATOM 687 C C . TYR A 1 89 ? -0.332 2.580 8.768 1.00 98.62 89 TYR A C 1
ATOM 689 O O . TYR A 1 89 ? -0.112 3.616 9.398 1.00 98.62 89 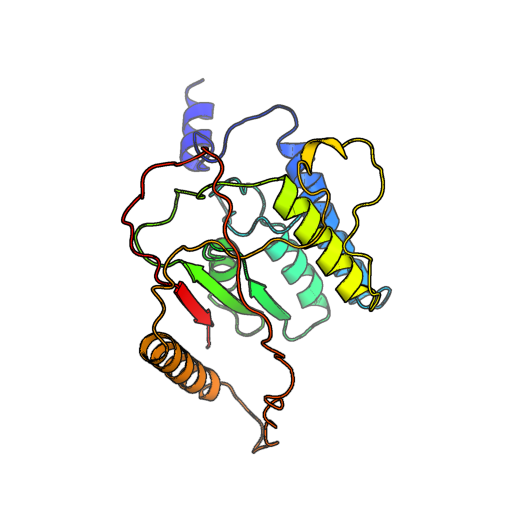TYR A O 1
ATOM 697 N N . ILE A 1 90 ? 0.623 1.873 8.162 1.00 98.19 90 ILE A N 1
ATOM 698 C CA . ILE A 1 90 ? 2.035 2.263 8.103 1.00 98.19 90 ILE A CA 1
ATOM 699 C C . ILE A 1 90 ? 2.425 2.378 6.634 1.00 98.19 90 ILE A C 1
ATOM 701 O O . ILE A 1 90 ? 2.198 1.449 5.863 1.00 98.19 90 ILE A O 1
ATOM 705 N N . ASP A 1 91 ? 3.024 3.506 6.283 1.00 97.94 91 ASP A N 1
ATOM 706 C CA . ASP A 1 91 ? 3.431 3.863 4.935 1.00 97.94 91 ASP A CA 1
ATOM 707 C C . ASP A 1 91 ? 4.935 4.149 4.901 1.00 97.94 91 ASP A C 1
ATOM 709 O O . ASP A 1 91 ? 5.434 5.016 5.629 1.00 97.94 91 ASP A O 1
ATOM 713 N N . ILE A 1 92 ? 5.641 3.378 4.079 1.00 96.12 92 ILE A N 1
ATOM 714 C CA . ILE A 1 92 ? 7.092 3.455 3.872 1.00 96.12 92 ILE A CA 1
ATOM 715 C C . ILE A 1 92 ? 7.443 3.933 2.460 1.00 96.12 92 ILE A C 1
ATOM 717 O O . ILE A 1 92 ? 8.616 3.904 2.083 1.00 96.12 92 ILE A O 1
ATOM 721 N N . ASP A 1 93 ? 6.443 4.323 1.664 1.00 94.19 93 ASP A N 1
ATOM 722 C CA . ASP A 1 93 ? 6.700 4.946 0.376 1.00 94.19 93 ASP A CA 1
ATOM 723 C C . ASP A 1 93 ? 7.442 6.272 0.588 1.00 94.19 93 ASP A C 1
ATOM 725 O O . ASP A 1 93 ? 7.279 6.972 1.589 1.00 94.19 93 ASP A O 1
ATOM 729 N N . VAL A 1 94 ? 8.291 6.626 -0.372 1.00 91.88 94 VAL A N 1
ATOM 730 C CA . VAL A 1 94 ? 9.058 7.870 -0.312 1.00 91.88 94 VAL A CA 1
ATOM 731 C C . VAL A 1 94 ? 8.157 9.110 -0.384 1.00 91.88 94 VAL A C 1
ATOM 733 O O . VAL A 1 94 ? 8.576 10.188 0.047 1.00 91.88 94 VAL A O 1
ATOM 736 N N . HIS A 1 95 ? 6.932 8.973 -0.893 1.00 92.00 95 HIS A N 1
ATOM 737 C CA . HIS A 1 95 ? 5.905 10.005 -0.912 1.00 92.00 95 HIS A CA 1
ATOM 738 C C . HIS A 1 95 ? 4.985 9.911 0.305 1.00 92.00 95 HIS A C 1
ATOM 740 O O . HIS A 1 95 ? 4.731 8.850 0.869 1.00 92.00 95 HIS A O 1
ATOM 746 N N . HIS A 1 96 ? 4.441 11.056 0.712 1.00 94.12 96 HIS A N 1
ATOM 747 C CA . HIS A 1 96 ? 3.440 11.090 1.774 1.00 94.12 96 HIS A CA 1
ATOM 748 C C . HIS A 1 96 ? 2.169 10.357 1.331 1.00 94.12 96 HIS A C 1
ATOM 750 O O . HIS A 1 96 ? 1.598 10.704 0.299 1.00 94.12 96 HIS A O 1
ATOM 756 N N . GLY A 1 97 ? 1.700 9.403 2.144 1.00 95.69 97 GLY A N 1
ATOM 757 C CA . GLY A 1 97 ? 0.426 8.684 1.977 1.00 95.69 97 GLY A CA 1
ATOM 758 C C . GLY A 1 97 ? -0.814 9.546 2.217 1.00 95.69 97 GLY A C 1
ATOM 759 O O . GLY A 1 97 ? -1.674 9.237 3.047 1.00 95.69 97 GLY A O 1
ATOM 760 N N . ASP A 1 98 ? -0.893 10.654 1.497 1.00 95.81 98 ASP A N 1
ATOM 761 C CA . ASP A 1 98 ? -1.818 11.758 1.690 1.00 95.81 98 ASP A CA 1
ATOM 762 C C . ASP A 1 98 ? -3.285 11.382 1.435 1.00 95.81 98 ASP A C 1
ATOM 764 O O . ASP A 1 98 ? -4.176 11.890 2.110 1.00 95.81 98 ASP A O 1
ATOM 768 N N . GLY A 1 99 ? -3.581 10.502 0.476 1.00 97.62 99 GLY A N 1
ATOM 769 C CA . GLY A 1 99 ? -4.945 10.041 0.205 1.00 97.62 99 GLY A CA 1
ATOM 770 C C . GLY A 1 99 ? -5.513 9.183 1.337 1.00 97.62 99 GLY A C 1
ATOM 771 O O . GLY A 1 99 ? -6.690 9.317 1.681 1.00 97.62 99 GLY A O 1
ATOM 772 N N . VAL A 1 100 ? -4.678 8.347 1.961 1.00 98.38 100 VAL A N 1
ATOM 773 C CA . VAL A 1 100 ? -5.080 7.527 3.116 1.00 98.38 100 VAL A CA 1
ATOM 774 C C . VAL A 1 100 ? -5.214 8.390 4.372 1.00 98.38 100 VAL A C 1
ATOM 776 O O . VAL A 1 100 ? -6.209 8.258 5.087 1.00 98.38 100 VAL A O 1
ATOM 779 N N . GLU A 1 101 ? -4.266 9.304 4.613 1.00 97.56 101 GLU A N 1
ATOM 780 C CA . GLU A 1 101 ? -4.337 10.281 5.711 1.00 97.56 101 GLU A CA 1
ATOM 781 C C . GLU A 1 101 ? -5.623 11.115 5.621 1.00 97.56 101 GLU A C 1
ATOM 783 O O . GLU A 1 101 ? -6.407 11.151 6.569 1.00 97.56 101 GLU A O 1
ATOM 788 N N . GLU A 1 102 ? -5.908 11.710 4.460 1.00 97.88 102 GLU A N 1
ATOM 789 C CA . GLU A 1 102 ? -7.098 12.539 4.243 1.00 97.88 102 GLU A CA 1
ATOM 790 C C . GLU A 1 102 ? -8.403 11.761 4.477 1.00 97.88 102 GLU A C 1
ATOM 792 O O . GLU A 1 102 ? -9.328 12.263 5.123 1.00 97.88 102 GLU A O 1
ATOM 797 N N . ALA A 1 103 ? -8.480 10.514 4.001 1.00 98.38 103 ALA A N 1
ATOM 798 C CA . ALA A 1 103 ? -9.675 9.682 4.129 1.00 98.38 103 ALA A CA 1
ATOM 799 C C . ALA A 1 103 ? -10.047 9.372 5.588 1.00 98.38 103 ALA A C 1
ATOM 801 O O . ALA A 1 103 ? -11.232 9.211 5.900 1.00 98.38 103 ALA A O 1
ATOM 802 N N . PHE A 1 104 ? -9.059 9.311 6.483 1.00 98.12 104 PHE A N 1
ATOM 803 C CA . PHE A 1 104 ? -9.250 8.983 7.897 1.00 98.12 104 PHE A CA 1
ATOM 804 C C . PHE A 1 104 ? -8.919 10.137 8.853 1.00 98.12 104 PHE A C 1
ATOM 806 O O . PHE A 1 104 ? -8.995 9.980 10.075 1.00 98.12 104 PHE A O 1
ATOM 813 N N . TYR A 1 105 ? -8.691 11.336 8.316 1.00 96.50 105 TYR A N 1
ATOM 814 C CA . TYR A 1 105 ? -8.253 12.516 9.062 1.00 96.50 105 TYR A CA 1
ATOM 815 C C . TYR A 1 105 ? -9.179 12.926 10.212 1.00 96.50 105 TYR A C 1
ATOM 817 O O . TYR A 1 105 ? -8.769 13.619 11.133 1.00 96.50 105 TYR A O 1
ATOM 825 N N . THR A 1 106 ? -10.438 12.483 10.224 1.00 95.06 106 THR A N 1
ATOM 826 C CA . THR A 1 106 ? -11.426 12.843 11.260 1.00 95.06 106 THR A CA 1
ATOM 827 C C . THR A 1 106 ? -11.877 11.677 12.145 1.00 95.06 106 THR A C 1
ATOM 829 O O . THR A 1 106 ? -12.786 11.853 12.952 1.00 95.06 106 THR A O 1
ATOM 832 N N . THR A 1 107 ? -11.243 10.500 12.057 1.00 93.56 107 THR A N 1
ATOM 833 C CA . THR A 1 107 ? -11.532 9.350 12.936 1.00 93.56 107 THR A CA 1
ATOM 834 C C . THR A 1 107 ? -10.354 9.004 13.848 1.00 93.56 107 THR A C 1
ATOM 836 O O . THR A 1 107 ? -9.202 9.246 13.507 1.00 93.56 107 THR A O 1
ATOM 839 N N . ASP A 1 108 ? -10.653 8.437 15.014 1.00 94.00 108 ASP A N 1
ATOM 840 C CA . ASP A 1 108 ? -9.716 7.841 15.976 1.00 94.00 108 ASP A CA 1
ATOM 841 C C . ASP A 1 108 ? -9.578 6.313 15.807 1.00 94.00 108 ASP A C 1
ATOM 843 O O . ASP A 1 108 ? -8.768 5.662 16.470 1.00 94.00 108 ASP A O 1
ATOM 847 N N . ARG A 1 109 ? -10.376 5.707 14.918 1.00 97.25 109 ARG A N 1
ATOM 848 C CA . ARG A 1 109 ? -10.349 4.261 14.656 1.00 97.25 109 ARG A CA 1
ATOM 849 C C . ARG A 1 109 ? -9.235 3.840 13.706 1.00 97.25 109 ARG A C 1
ATOM 851 O O . ARG A 1 109 ? -8.951 2.648 13.617 1.00 97.25 109 ARG A O 1
ATOM 858 N N . VAL A 1 110 ? -8.630 4.780 12.991 1.00 98.00 110 VAL A N 1
ATOM 859 C CA . VAL A 1 110 ? -7.522 4.520 12.073 1.00 98.00 110 VAL A CA 1
ATOM 860 C C . VAL A 1 110 ? -6.399 5.485 12.406 1.00 98.00 110 VAL A C 1
ATOM 862 O O . VAL A 1 110 ? -6.615 6.691 12.403 1.00 98.00 110 VAL A O 1
ATOM 865 N N . MET A 1 111 ? -5.220 4.948 12.705 1.00 98.06 111 MET A N 1
ATOM 866 C CA . MET A 1 111 ? -4.000 5.738 12.858 1.00 98.06 111 MET A CA 1
ATOM 867 C C . MET A 1 111 ? -3.166 5.582 11.593 1.00 98.06 111 MET A C 1
ATOM 869 O O . MET A 1 111 ? -2.899 4.452 11.183 1.00 98.06 111 MET A O 1
ATOM 873 N N . THR A 1 112 ? -2.752 6.696 10.997 1.00 97.69 112 THR A N 1
ATOM 874 C CA . THR A 1 112 ? -1.886 6.718 9.815 1.00 97.69 112 THR A CA 1
ATOM 875 C C . THR A 1 112 ? -0.486 7.175 10.206 1.00 97.69 112 THR A C 1
ATOM 877 O O . THR A 1 112 ? -0.310 8.240 10.804 1.00 97.69 112 THR A O 1
ATOM 880 N N . VAL A 1 113 ? 0.509 6.356 9.874 1.00 97.50 113 VAL A N 1
ATOM 881 C CA . VAL A 1 113 ? 1.932 6.618 10.094 1.00 97.50 113 VAL A CA 1
ATOM 882 C C . VAL A 1 113 ? 2.628 6.605 8.744 1.00 97.50 113 VAL A C 1
ATOM 884 O O . VAL A 1 113 ? 2.549 5.604 8.045 1.00 97.50 113 VAL A O 1
ATOM 887 N N . SER A 1 114 ? 3.320 7.679 8.379 1.00 96.69 114 SER A N 1
ATOM 888 C CA . SER A 1 114 ? 4.037 7.772 7.105 1.00 96.69 114 SER A CA 1
ATOM 889 C C . SER A 1 114 ? 5.443 8.326 7.305 1.00 96.69 114 SER A C 1
ATOM 891 O O . SER A 1 114 ? 5.624 9.325 8.005 1.00 96.69 114 SER A O 1
ATOM 893 N N . PHE A 1 115 ? 6.423 7.680 6.676 1.00 94.31 115 PHE A N 1
ATOM 894 C CA . PHE A 1 115 ? 7.826 8.092 6.636 1.00 94.31 115 PHE A CA 1
ATOM 895 C C . PHE A 1 115 ? 8.169 8.445 5.191 1.00 94.31 115 PHE A C 1
ATOM 897 O O . PHE A 1 115 ? 8.244 7.554 4.358 1.00 94.31 115 PHE A O 1
ATOM 904 N N . HIS A 1 116 ? 8.375 9.721 4.882 1.00 92.12 116 HIS A N 1
ATOM 905 C CA . HIS A 1 116 ? 8.491 10.174 3.494 1.00 92.12 116 HIS A CA 1
ATOM 906 C C . HIS A 1 116 ? 9.476 11.328 3.358 1.00 92.12 116 HIS A C 1
ATOM 908 O O . HIS A 1 116 ? 9.824 12.000 4.330 1.00 92.12 116 HIS A O 1
ATOM 914 N N . LYS A 1 117 ? 9.929 11.602 2.137 1.00 89.06 117 LYS A N 1
ATOM 915 C CA . LYS A 1 117 ? 10.712 12.805 1.860 1.00 89.06 117 LYS A CA 1
ATOM 916 C C . LYS A 1 117 ? 9.796 14.034 1.888 1.00 89.06 117 LYS A C 1
ATOM 918 O O . LYS A 1 117 ? 8.735 14.043 1.273 1.00 89.06 117 LYS A O 1
ATOM 923 N N . TYR A 1 118 ? 10.231 15.097 2.560 1.00 85.44 118 TYR A N 1
ATOM 924 C CA . TYR A 1 118 ? 9.505 16.362 2.688 1.00 85.44 118 TYR A CA 1
ATOM 925 C C . TYR A 1 118 ? 10.302 17.542 2.103 1.00 85.44 118 TYR A C 1
ATOM 927 O O . TYR A 1 118 ? 11.537 17.540 2.085 1.00 85.44 118 TYR A O 1
ATOM 935 N N . GLY A 1 119 ? 9.591 18.555 1.597 1.00 81.75 119 GLY A N 1
ATOM 936 C CA . GLY A 1 119 ? 10.140 19.691 0.842 1.00 81.75 119 GLY A CA 1
ATOM 937 C C . GLY A 1 119 ? 9.656 19.707 -0.612 1.00 81.75 119 GLY A C 1
ATOM 938 O O . GLY A 1 119 ? 8.633 19.109 -0.928 1.00 81.75 119 GLY A O 1
ATOM 939 N N . GLU A 1 120 ? 10.381 20.384 -1.506 1.00 74.12 120 GLU A N 1
ATOM 940 C CA . GLU A 1 120 ? 10.112 20.333 -2.952 1.00 74.12 120 GLU A CA 1
ATOM 941 C C . GLU A 1 120 ? 10.390 18.902 -3.452 1.00 74.12 120 GLU A C 1
ATOM 943 O O . GLU A 1 120 ? 11.547 18.489 -3.547 1.00 74.12 120 GLU A O 1
ATOM 948 N N . TYR A 1 121 ? 9.341 18.093 -3.641 1.00 72.00 121 TYR A N 1
ATOM 949 C CA . TYR A 1 121 ? 9.486 16.688 -4.038 1.00 72.00 121 TYR A CA 1
ATOM 950 C C . TYR A 1 121 ? 8.343 16.195 -4.927 1.00 72.00 121 TYR A C 1
ATOM 952 O O . TYR A 1 121 ? 8.580 15.861 -6.080 1.00 72.00 121 TYR A O 1
ATOM 960 N N . PHE A 1 122 ? 7.098 16.226 -4.451 1.00 69.75 122 PHE A N 1
ATOM 961 C CA . PHE A 1 122 ? 5.934 15.896 -5.281 1.00 69.75 122 PHE A CA 1
ATOM 962 C C . PHE A 1 122 ? 5.619 17.035 -6.280 1.00 69.75 122 PHE A C 1
ATOM 964 O O . PHE A 1 122 ? 5.716 18.201 -5.877 1.00 69.75 122 PHE A O 1
ATOM 971 N N . PRO A 1 123 ? 5.227 16.756 -7.549 1.00 53.44 123 PRO A N 1
ATOM 972 C CA . PRO A 1 123 ? 4.903 15.451 -8.162 1.00 53.44 123 PRO A CA 1
ATOM 973 C C . PRO A 1 123 ? 6.093 14.684 -8.770 1.00 53.44 123 PRO A C 1
ATOM 975 O O . PRO A 1 123 ? 5.904 13.692 -9.468 1.00 53.44 123 PRO A O 1
ATOM 978 N N . GLY A 1 124 ? 7.334 15.115 -8.535 1.00 55.53 124 GLY A N 1
ATOM 979 C CA . GLY A 1 124 ? 8.518 14.428 -9.043 1.00 55.53 124 GLY A CA 1
ATOM 980 C C . GLY A 1 124 ? 8.725 13.077 -8.359 1.00 55.53 124 GLY A C 1
ATOM 981 O O . GLY A 1 124 ? 9.320 13.009 -7.291 1.00 55.53 124 GLY A O 1
ATOM 982 N N . THR A 1 125 ? 8.314 11.985 -9.002 1.00 54.94 125 THR A N 1
ATOM 983 C CA . THR A 1 125 ? 8.395 10.623 -8.438 1.00 54.94 125 THR A CA 1
ATOM 984 C C . THR A 1 125 ? 9.805 10.058 -8.263 1.00 54.94 125 THR A C 1
ATOM 986 O O . THR A 1 125 ? 9.980 8.913 -7.849 1.00 54.94 125 THR A O 1
ATOM 989 N N . GLY A 1 126 ? 10.835 10.834 -8.606 1.00 55.56 126 GLY A N 1
ATOM 990 C CA . GLY A 1 126 ? 12.205 10.348 -8.704 1.00 55.56 126 GLY A CA 1
ATOM 991 C C . GLY A 1 126 ? 12.367 9.265 -9.779 1.00 55.56 126 GLY A C 1
ATOM 992 O O . GLY A 1 126 ? 11.526 9.087 -10.662 1.00 55.56 126 GLY A O 1
ATOM 993 N N . LEU A 1 127 ? 13.492 8.547 -9.733 1.00 60.41 127 LEU A N 1
ATOM 994 C CA . LEU A 1 127 ? 13.789 7.453 -10.659 1.00 60.41 127 LEU A CA 1
ATOM 995 C C . LEU A 1 127 ? 13.190 6.134 -10.150 1.00 60.41 127 LEU A C 1
ATOM 997 O O . LEU A 1 127 ? 13.642 5.587 -9.146 1.00 60.41 127 LEU A O 1
ATOM 1001 N N . TYR A 1 128 ? 12.229 5.579 -10.887 1.00 75.75 128 TYR A N 1
ATOM 1002 C CA . TYR A 1 128 ? 11.652 4.262 -10.610 1.00 75.75 128 TYR A CA 1
ATOM 1003 C C . TYR A 1 128 ? 12.508 3.142 -11.228 1.00 75.75 128 TYR A C 1
ATOM 1005 O O . TYR A 1 128 ? 12.695 3.086 -12.444 1.00 75.75 128 TYR A O 1
ATOM 1013 N N . THR A 1 129 ? 13.049 2.237 -10.401 1.00 88.56 129 THR A N 1
ATOM 1014 C CA . THR A 1 129 ? 13.961 1.162 -10.845 1.00 88.56 129 THR A CA 1
ATOM 1015 C C . THR A 1 129 ? 13.314 -0.219 -10.691 1.00 88.56 129 THR A C 1
ATOM 1017 O O . THR A 1 129 ? 13.488 -0.887 -9.672 1.00 88.56 129 THR A O 1
ATOM 1020 N N . ILE A 1 130 ? 12.608 -0.684 -11.729 1.00 89.62 130 ILE A N 1
ATOM 1021 C CA . ILE A 1 130 ? 11.789 -1.921 -11.720 1.00 89.62 130 ILE A CA 1
ATOM 1022 C C . ILE A 1 130 ? 12.517 -3.188 -11.237 1.00 89.62 130 ILE A C 1
ATOM 1024 O O . ILE A 1 130 ? 11.935 -4.016 -10.534 1.00 89.62 130 ILE A O 1
ATOM 1028 N N . ARG A 1 131 ? 13.808 -3.335 -11.561 1.00 92.19 131 ARG A N 1
ATOM 1029 C CA . ARG A 1 131 ? 14.620 -4.483 -11.118 1.00 92.19 131 ARG A CA 1
ATOM 1030 C C . ARG A 1 131 ? 14.774 -4.522 -9.595 1.00 92.19 131 ARG A C 1
ATOM 1032 O O . ARG A 1 131 ? 14.777 -5.594 -9.004 1.00 92.19 131 ARG A O 1
ATOM 1039 N N . ASN A 1 132 ? 14.838 -3.360 -8.946 1.00 94.31 132 ASN A N 1
ATOM 1040 C CA . ASN A 1 132 ? 14.962 -3.271 -7.492 1.00 94.31 132 ASN A CA 1
ATOM 1041 C C . ASN A 1 132 ? 13.609 -3.442 -6.798 1.00 94.31 132 ASN A C 1
ATOM 1043 O O . ASN A 1 132 ? 13.567 -4.042 -5.732 1.00 94.31 132 ASN A O 1
ATOM 1047 N N . VAL A 1 133 ? 12.511 -3.018 -7.432 1.00 94.81 133 VAL A N 1
ATOM 1048 C CA . VAL A 1 133 ? 11.147 -3.308 -6.951 1.00 94.81 133 VAL A CA 1
ATOM 1049 C C . VAL A 1 133 ? 10.923 -4.817 -6.874 1.00 94.81 133 VAL A C 1
ATOM 1051 O O . VAL A 1 133 ? 10.520 -5.338 -5.839 1.00 94.81 133 VAL A O 1
ATOM 1054 N N . SER A 1 134 ? 11.291 -5.534 -7.940 1.00 96.12 134 SER A N 1
ATOM 1055 C CA . SER A 1 134 ? 11.166 -6.996 -7.994 1.00 96.12 134 SER A CA 1
ATOM 1056 C C . SER A 1 134 ? 12.004 -7.687 -6.911 1.00 96.12 134 SER A C 1
ATOM 1058 O O . SER A 1 134 ? 11.525 -8.617 -6.264 1.00 96.12 134 SER A O 1
ATOM 1060 N N . ARG A 1 135 ? 13.236 -7.210 -6.670 1.00 97.50 135 ARG A N 1
ATOM 1061 C CA . ARG A 1 135 ? 14.105 -7.690 -5.580 1.00 97.50 135 ARG A CA 1
ATOM 1062 C C . ARG A 1 135 ? 13.479 -7.453 -4.204 1.00 97.50 135 ARG A C 1
ATOM 1064 O O . ARG A 1 135 ? 13.390 -8.389 -3.415 1.00 97.50 135 ARG A O 1
ATOM 1071 N N . CYS A 1 136 ? 13.015 -6.228 -3.949 1.00 97.56 136 CYS A N 1
ATOM 1072 C CA . CYS A 1 136 ? 12.432 -5.815 -2.673 1.00 97.56 136 CYS A CA 1
ATOM 1073 C C . CYS A 1 136 ? 11.224 -6.678 -2.307 1.00 97.56 136 CYS A C 1
ATOM 1075 O O . CYS A 1 136 ? 11.248 -7.365 -1.291 1.00 97.56 136 CYS A O 1
ATOM 1077 N N . TRP A 1 137 ? 10.221 -6.744 -3.184 1.00 98.19 137 TRP A N 1
ATOM 1078 C CA . TRP A 1 137 ? 8.989 -7.491 -2.919 1.00 98.19 137 TRP A CA 1
ATOM 1079 C C . TRP A 1 137 ? 9.214 -9.003 -2.837 1.00 98.19 137 TRP A C 1
ATOM 1081 O O . TRP A 1 137 ? 8.529 -9.692 -2.078 1.00 98.19 137 TRP A O 1
ATOM 1091 N N . THR A 1 138 ? 10.198 -9.538 -3.570 1.00 98.44 138 THR A N 1
ATOM 1092 C CA . THR A 1 138 ? 10.606 -10.946 -3.434 1.00 98.44 138 THR A CA 1
ATOM 1093 C C . THR A 1 138 ? 11.172 -11.217 -2.042 1.00 98.44 138 THR A C 1
ATOM 1095 O O . THR A 1 138 ? 10.754 -12.171 -1.386 1.00 98.44 138 THR A O 1
ATOM 1098 N N . TYR A 1 139 ? 12.085 -10.365 -1.571 1.00 98.56 139 TYR A N 1
ATOM 1099 C CA . TYR A 1 139 ? 12.687 -10.499 -0.247 1.00 98.56 139 TYR A CA 1
ATOM 1100 C C . TYR A 1 139 ? 11.663 -10.282 0.877 1.00 98.56 139 TYR A C 1
ATOM 1102 O O . TYR A 1 139 ? 11.562 -11.097 1.786 1.00 98.56 139 TYR A O 1
ATOM 1110 N N . GLU A 1 140 ? 10.811 -9.262 0.789 1.00 98.44 140 GLU A N 1
ATOM 1111 C CA . GLU A 1 140 ? 9.750 -9.014 1.778 1.00 98.44 140 GLU A CA 1
ATOM 1112 C C . GLU A 1 140 ? 8.727 -10.155 1.841 1.00 98.44 140 GLU A C 1
ATOM 1114 O O . GLU A 1 140 ? 8.228 -10.492 2.916 1.00 98.44 140 GLU A O 1
ATOM 1119 N N . THR A 1 141 ? 8.457 -10.818 0.712 1.00 98.69 141 THR A N 1
ATOM 1120 C CA . THR A 1 141 ? 7.644 -12.042 0.702 1.00 98.69 141 THR A CA 1
ATOM 1121 C C . THR A 1 141 ? 8.346 -13.180 1.452 1.00 98.69 141 THR A C 1
ATOM 1123 O O . THR A 1 141 ? 7.688 -13.930 2.171 1.00 98.69 141 THR A O 1
ATOM 1126 N N . SER A 1 142 ? 9.673 -13.310 1.337 1.00 98.56 142 SER A N 1
ATOM 1127 C CA . SER A 1 142 ? 10.436 -14.314 2.091 1.00 98.56 142 SER A CA 1
ATOM 1128 C C . SER A 1 142 ? 10.414 -14.026 3.595 1.00 98.56 142 SER A C 1
ATOM 1130 O O . SER A 1 142 ? 10.208 -14.944 4.390 1.00 98.56 142 SER A O 1
ATOM 1132 N N . VAL A 1 143 ? 10.506 -12.750 3.984 1.00 98.50 143 VAL A N 1
ATOM 1133 C CA . VAL A 1 143 ? 10.353 -12.295 5.374 1.00 98.50 143 VAL A CA 1
ATOM 1134 C C . VAL A 1 143 ? 8.963 -12.636 5.912 1.00 98.50 143 VAL A C 1
ATOM 1136 O O . VAL A 1 143 ? 8.858 -13.204 6.997 1.00 98.50 143 VAL A O 1
ATOM 1139 N N . ALA A 1 144 ? 7.897 -12.374 5.147 1.00 97.56 144 ALA A N 1
ATOM 1140 C CA . ALA A 1 144 ? 6.527 -12.715 5.542 1.00 97.56 144 ALA A CA 1
ATOM 1141 C C . ALA A 1 144 ? 6.317 -14.226 5.750 1.00 97.56 144 ALA A C 1
ATOM 1143 O O . ALA A 1 144 ? 5.474 -14.635 6.546 1.00 97.56 144 ALA A O 1
ATOM 1144 N N . LEU A 1 145 ? 7.088 -15.055 5.044 1.00 98.12 145 LEU A N 1
ATOM 1145 C CA . LEU A 1 145 ? 7.086 -16.511 5.182 1.00 98.12 145 LEU A CA 1
ATOM 1146 C C . LEU A 1 145 ? 8.063 -17.022 6.254 1.00 98.12 145 LEU A C 1
ATOM 1148 O O . LEU A 1 145 ? 8.049 -18.215 6.554 1.00 98.12 145 LEU A O 1
ATOM 1152 N N . GLY A 1 146 ? 8.910 -16.156 6.817 1.00 97.94 146 GLY A N 1
ATOM 1153 C CA . GLY A 1 146 ? 9.966 -16.547 7.750 1.00 97.94 146 GLY A CA 1
ATOM 1154 C C . GLY A 1 146 ? 11.026 -17.449 7.115 1.00 97.94 146 GLY A C 1
ATOM 1155 O O . GLY A 1 146 ? 11.551 -18.335 7.789 1.00 97.94 146 GLY A O 1
ATOM 1156 N N . VAL A 1 147 ? 11.310 -17.268 5.820 1.00 98.25 147 VAL A N 1
ATOM 1157 C CA . VAL A 1 147 ? 12.292 -18.071 5.080 1.00 98.25 147 VAL A CA 1
ATOM 1158 C C . VAL A 1 147 ? 13.436 -17.212 4.558 1.00 98.25 147 VAL A C 1
ATOM 1160 O O . VAL A 1 147 ? 13.235 -16.156 3.951 1.00 98.25 147 VAL A O 1
ATOM 1163 N N . GLU A 1 148 ? 14.653 -17.702 4.767 1.00 97.75 148 GLU A N 1
ATOM 1164 C CA . GLU A 1 148 ? 15.844 -17.153 4.131 1.00 97.75 148 GLU A CA 1
ATOM 1165 C C . GLU A 1 148 ? 15.926 -17.630 2.679 1.00 97.75 148 GLU A C 1
ATOM 1167 O O . GLU A 1 148 ? 15.623 -18.783 2.358 1.00 97.75 148 GLU A O 1
ATOM 1172 N N . ILE A 1 149 ? 16.352 -16.733 1.795 1.00 97.81 149 ILE A N 1
ATOM 1173 C CA . ILE A 1 149 ? 16.559 -17.013 0.376 1.00 97.81 149 ILE A CA 1
ATOM 1174 C C . ILE A 1 149 ? 17.981 -16.634 -0.019 1.00 97.81 149 ILE A C 1
ATOM 1176 O O . ILE A 1 149 ? 18.585 -15.733 0.558 1.00 97.81 149 ILE A O 1
ATOM 1180 N N . ALA A 1 150 ? 18.533 -17.354 -0.994 1.00 97.81 150 ALA A N 1
ATOM 1181 C CA . ALA A 1 150 ? 19.887 -17.101 -1.463 1.00 97.81 150 ALA A CA 1
ATOM 1182 C C . ALA A 1 150 ? 19.997 -15.719 -2.123 1.00 97.81 150 ALA A C 1
ATOM 1184 O O . ALA A 1 150 ? 19.071 -15.258 -2.790 1.00 97.81 150 ALA A O 1
ATOM 1185 N N . ASN A 1 151 ? 21.173 -15.099 -2.001 1.00 97.94 151 ASN A N 1
ATOM 1186 C CA . ASN A 1 151 ? 21.463 -13.860 -2.718 1.00 97.94 151 ASN A CA 1
ATOM 1187 C C . ASN A 1 151 ? 21.652 -14.089 -4.232 1.00 97.94 151 ASN A C 1
ATOM 1189 O O . ASN A 1 151 ? 21.540 -13.149 -5.007 1.00 97.94 151 ASN A O 1
ATOM 1193 N N . GLU A 1 152 ? 21.935 -15.321 -4.669 1.00 98.00 152 GLU A N 1
ATOM 1194 C CA . GLU A 1 152 ? 21.969 -15.684 -6.091 1.00 98.00 152 GLU A CA 1
ATOM 1195 C C . GLU A 1 152 ? 20.551 -15.726 -6.662 1.00 98.00 152 GLU A C 1
ATOM 1197 O O . GLU A 1 152 ? 19.721 -16.515 -6.197 1.00 98.00 152 GLU A O 1
ATOM 1202 N N . LEU A 1 153 ? 20.265 -14.921 -7.690 1.00 97.81 153 LEU A N 1
ATOM 1203 C CA . LEU A 1 153 ? 18.955 -14.969 -8.329 1.00 97.81 153 LEU A CA 1
ATOM 1204 C C . LEU A 1 153 ? 18.775 -16.292 -9.090 1.00 97.81 153 LEU A C 1
ATOM 1206 O O . LEU A 1 153 ? 19.652 -16.690 -9.863 1.00 97.81 153 LEU A O 1
ATOM 1210 N N . PRO A 1 154 ? 17.628 -16.973 -8.933 1.00 97.62 154 PRO A N 1
ATOM 1211 C CA . PRO A 1 154 ? 17.298 -18.113 -9.771 1.00 97.62 154 PRO A CA 1
ATOM 1212 C C . PRO A 1 154 ? 16.993 -17.655 -11.202 1.00 97.62 154 PRO A C 1
ATOM 1214 O O . PRO A 1 154 ? 16.467 -16.558 -11.429 1.00 97.62 154 PRO A O 1
ATOM 1217 N N . TYR A 1 155 ? 17.271 -18.528 -12.173 1.00 97.31 155 TYR A N 1
ATOM 1218 C CA . TYR A 1 155 ? 16.883 -18.288 -13.562 1.00 97.31 155 TYR A CA 1
ATOM 1219 C C . TYR A 1 155 ? 15.365 -18.098 -13.677 1.00 97.31 155 TYR A C 1
ATOM 1221 O O . TYR A 1 155 ? 14.585 -18.828 -13.063 1.00 97.31 155 TYR A O 1
ATOM 1229 N N . ASN A 1 156 ? 14.962 -17.107 -14.465 1.00 96.81 156 ASN A N 1
ATOM 1230 C CA . ASN A 1 156 ? 13.574 -16.753 -14.734 1.00 96.81 156 ASN A CA 1
ATOM 1231 C C . ASN A 1 156 ? 13.479 -16.031 -16.087 1.00 96.81 156 ASN A C 1
ATOM 1233 O O . ASN A 1 156 ? 14.498 -15.637 -16.649 1.00 96.81 156 ASN A O 1
ATOM 1237 N N . ASP A 1 157 ? 12.261 -15.820 -16.582 1.00 98.06 157 ASP A N 1
ATOM 1238 C CA . ASP A 1 157 ? 12.010 -15.222 -17.903 1.00 98.06 157 ASP A CA 1
ATOM 1239 C C . ASP A 1 157 ? 12.564 -13.791 -18.068 1.00 98.06 157 ASP A C 1
ATOM 1241 O O . ASP A 1 157 ? 12.702 -13.311 -19.191 1.00 98.06 157 ASP A O 1
ATOM 1245 N N . TYR A 1 158 ? 12.884 -13.108 -16.962 1.00 97.12 158 TYR A N 1
ATOM 1246 C CA . TYR A 1 158 ? 13.414 -11.743 -16.929 1.00 97.12 158 TYR A CA 1
ATOM 1247 C C . TYR A 1 158 ? 14.844 -11.679 -16.374 1.00 97.12 158 TYR A C 1
ATOM 1249 O O . TYR A 1 158 ? 15.294 -10.611 -15.957 1.00 97.12 158 TYR A O 1
ATOM 1257 N N . PHE A 1 159 ? 15.568 -12.801 -16.322 1.00 96.19 159 PHE A N 1
ATOM 1258 C CA . PHE A 1 159 ? 16.861 -12.909 -15.641 1.00 96.19 159 PHE A CA 1
ATOM 1259 C C . PHE A 1 159 ? 17.887 -11.865 -16.113 1.00 96.19 159 PHE A C 1
ATOM 1261 O O . PHE A 1 159 ? 18.608 -11.279 -15.303 1.00 96.19 159 PHE A O 1
ATOM 1268 N N . GLU A 1 160 ? 17.906 -11.550 -17.407 1.00 96.44 160 GLU A N 1
ATOM 1269 C CA . GLU A 1 160 ? 18.826 -10.585 -18.011 1.00 96.44 160 GLU A CA 1
ATOM 1270 C C . GLU A 1 160 ? 18.626 -9.147 -17.499 1.00 96.44 160 GLU A C 1
ATOM 1272 O O . GLU A 1 160 ? 19.561 -8.346 -17.549 1.00 96.44 160 GLU A O 1
ATOM 1277 N N . TYR A 1 161 ? 17.456 -8.810 -16.940 1.00 95.12 161 TYR A N 1
ATOM 1278 C CA . TYR A 1 161 ? 17.185 -7.487 -16.355 1.00 95.12 161 TYR A CA 1
ATOM 1279 C C . TYR A 1 161 ? 18.018 -7.221 -15.092 1.00 95.12 161 TYR A C 1
ATOM 1281 O O . TYR A 1 161 ? 18.190 -6.067 -14.684 1.00 95.12 161 TYR A O 1
ATOM 1289 N N . PHE A 1 162 ? 18.527 -8.282 -14.466 1.00 96.06 162 PHE A N 1
ATOM 1290 C CA . PHE A 1 162 ? 19.258 -8.230 -13.204 1.00 96.06 162 PHE A CA 1
ATOM 1291 C C . PHE A 1 162 ? 20.777 -8.247 -13.387 1.00 96.06 162 PHE A C 1
ATOM 1293 O O . PHE A 1 162 ? 21.505 -8.357 -12.404 1.00 96.06 162 PHE A O 1
ATOM 1300 N N . GLY A 1 163 ? 21.264 -8.115 -14.623 1.00 92.12 163 GLY A N 1
ATOM 1301 C CA . GLY A 1 163 ? 22.686 -7.944 -14.883 1.00 92.12 163 GLY A CA 1
ATOM 1302 C C . GLY A 1 163 ? 23.241 -6.620 -14.320 1.00 92.12 163 GLY A C 1
ATOM 1303 O O . GLY A 1 163 ? 22.496 -5.646 -14.140 1.00 92.12 163 GLY A O 1
ATOM 1304 N N . PRO A 1 164 ? 24.564 -6.549 -14.086 1.00 93.81 164 PRO A N 1
ATOM 1305 C CA . PRO A 1 164 ? 25.558 -7.590 -14.382 1.00 93.81 164 PRO A CA 1
ATOM 1306 C C . PRO A 1 164 ? 25.779 -8.608 -13.249 1.00 93.81 164 PRO A C 1
ATOM 1308 O O . PRO A 1 164 ? 26.480 -9.594 -13.453 1.00 93.81 164 PRO A O 1
ATOM 1311 N N . ASP A 1 165 ? 25.239 -8.363 -12.059 1.00 94.31 165 ASP A N 1
ATOM 1312 C CA . ASP A 1 165 ?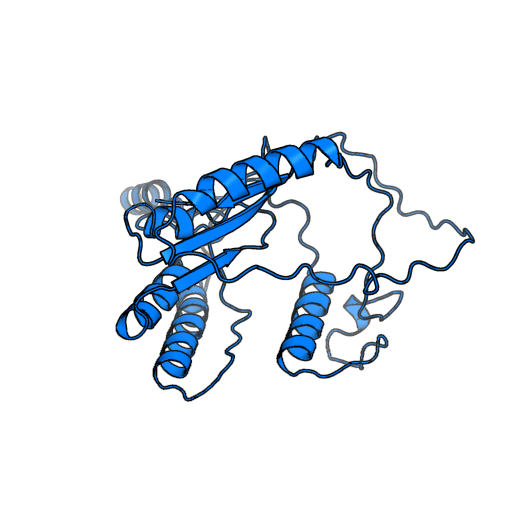 25.581 -9.080 -10.830 1.00 94.31 165 ASP A CA 1
ATOM 1313 C C . ASP A 1 165 ? 24.660 -10.271 -10.540 1.00 94.31 165 ASP A C 1
ATOM 1315 O O . ASP A 1 165 ? 25.090 -11.231 -9.897 1.00 94.31 165 ASP A O 1
ATOM 1319 N N . PHE A 1 166 ? 23.415 -10.225 -11.032 1.00 96.38 166 PHE A N 1
ATOM 1320 C CA . PHE A 1 166 ? 22.399 -11.265 -10.847 1.00 96.38 166 PHE A CA 1
ATOM 1321 C C . PHE A 1 166 ? 22.164 -11.616 -9.369 1.00 96.38 166 PHE A C 1
ATOM 1323 O O . PHE A 1 166 ? 21.865 -12.762 -9.027 1.00 96.38 166 PHE A O 1
ATOM 1330 N N . LYS A 1 167 ? 22.297 -10.616 -8.486 1.00 97.12 167 LYS A N 1
ATOM 1331 C CA . LYS A 1 167 ? 22.059 -10.748 -7.045 1.00 97.12 167 LYS A CA 1
ATOM 1332 C C . LYS A 1 167 ? 20.713 -10.180 -6.627 1.00 97.12 167 LYS A C 1
ATOM 1334 O O . LYS A 1 167 ? 20.147 -9.316 -7.307 1.00 97.12 167 LYS A O 1
ATOM 1339 N N . LEU A 1 168 ? 20.209 -10.665 -5.498 1.00 97.31 168 LEU A N 1
ATOM 1340 C CA . LEU A 1 168 ? 18.996 -10.172 -4.859 1.00 97.31 168 LEU A CA 1
ATOM 1341 C C . LEU A 1 168 ? 19.239 -8.837 -4.147 1.00 97.31 168 LEU A C 1
ATOM 1343 O O . LEU A 1 168 ? 18.466 -7.899 -4.325 1.00 97.31 168 LEU A O 1
ATOM 1347 N N . HIS A 1 169 ? 20.297 -8.750 -3.345 1.00 96.62 169 HIS A N 1
ATOM 1348 C CA . HIS A 1 169 ? 20.599 -7.570 -2.544 1.00 96.62 169 HIS A CA 1
ATOM 1349 C C . HIS A 1 169 ? 21.277 -6.474 -3.365 1.00 96.62 169 HIS A C 1
ATOM 1351 O O . HIS A 1 169 ? 22.050 -6.743 -4.281 1.00 96.62 169 HIS A O 1
ATOM 1357 N N . ILE A 1 170 ? 20.984 -5.226 -3.000 1.00 93.44 170 ILE A N 1
ATOM 1358 C CA . ILE A 1 170 ? 21.593 -4.025 -3.572 1.00 93.44 170 ILE A CA 1
ATOM 1359 C C . ILE A 1 170 ? 22.508 -3.372 -2.540 1.00 93.44 170 ILE A C 1
ATOM 1361 O O . ILE A 1 170 ? 22.189 -3.355 -1.351 1.00 93.44 170 ILE A O 1
ATOM 1365 N N . SER A 1 171 ? 23.613 -2.796 -3.001 1.00 90.25 171 SER A N 1
ATOM 1366 C CA . SER A 1 171 ? 24.482 -1.983 -2.151 1.00 90.25 171 SER A CA 1
ATOM 1367 C C . SER A 1 171 ? 24.009 -0.526 -2.133 1.00 90.25 171 SER A C 1
ATOM 1369 O O . SER A 1 171 ? 23.541 -0.022 -3.162 1.00 90.25 171 SER A O 1
ATOM 1371 N N . PRO A 1 172 ? 24.130 0.177 -0.994 1.00 89.38 172 PRO A N 1
ATOM 1372 C CA . PRO A 1 172 ? 23.842 1.604 -0.932 1.00 89.38 172 PRO A CA 1
ATOM 1373 C C . PRO A 1 172 ? 24.792 2.395 -1.844 1.00 89.38 172 PRO A C 1
ATOM 1375 O O . PRO A 1 172 ? 25.938 2.013 -2.069 1.00 89.38 172 PRO A O 1
ATOM 1378 N N . SER A 1 173 ? 24.304 3.517 -2.377 1.00 88.12 173 SER A N 1
ATOM 1379 C CA . SER A 1 173 ? 25.128 4.449 -3.160 1.00 88.12 173 SER A CA 1
ATOM 1380 C C . SER A 1 173 ? 26.016 5.322 -2.264 1.00 88.12 173 SER A C 1
ATOM 1382 O O . SER A 1 173 ? 25.779 5.428 -1.064 1.00 88.12 173 SER A O 1
ATOM 1384 N N . ASN A 1 174 ? 26.961 6.051 -2.863 1.00 90.06 174 ASN A N 1
ATOM 1385 C CA . ASN A 1 174 ? 27.762 7.080 -2.188 1.00 90.06 174 ASN A CA 1
ATOM 1386 C C . ASN A 1 174 ? 27.009 8.411 -1.949 1.00 90.06 174 ASN A C 1
ATOM 1388 O O . ASN A 1 174 ? 27.629 9.428 -1.631 1.00 90.06 174 ASN A O 1
ATOM 1392 N N . MET A 1 175 ? 25.683 8.436 -2.130 1.00 88.94 175 MET A N 1
ATOM 1393 C CA . MET A 1 175 ? 24.863 9.616 -1.868 1.00 88.94 175 MET A CA 1
ATOM 1394 C C . MET A 1 175 ? 24.948 10.005 -0.388 1.00 88.94 175 MET A C 1
ATOM 1396 O O . MET A 1 175 ? 24.698 9.195 0.502 1.00 88.94 175 MET A O 1
ATOM 1400 N N . SER A 1 176 ? 25.269 11.272 -0.126 1.00 92.00 176 SER A N 1
ATOM 1401 C CA . SER A 1 176 ? 25.350 11.787 1.240 1.00 92.00 176 SER A CA 1
ATOM 1402 C C . SER A 1 176 ? 23.979 11.777 1.920 1.00 92.00 176 SER A C 1
ATOM 1404 O O . SER A 1 176 ? 23.011 12.344 1.403 1.00 92.00 176 SER A O 1
ATOM 1406 N N . ASN A 1 177 ? 23.909 11.168 3.105 1.00 92.31 177 ASN A N 1
ATOM 1407 C CA . ASN A 1 177 ? 22.726 11.212 3.953 1.00 92.31 177 ASN A CA 1
ATOM 1408 C C . ASN A 1 177 ? 22.615 12.589 4.625 1.00 92.31 177 ASN A C 1
ATOM 1410 O O . ASN A 1 177 ? 23.408 12.940 5.496 1.00 92.31 177 ASN A O 1
ATOM 1414 N N . GLN A 1 178 ? 21.601 13.363 4.240 1.00 92.44 178 GLN A N 1
ATOM 1415 C CA . GLN A 1 178 ? 21.370 14.707 4.779 1.00 92.44 178 GLN A CA 1
ATOM 1416 C C . GLN A 1 178 ? 20.540 14.712 6.077 1.00 92.44 178 GLN A C 1
ATOM 1418 O O . GLN A 1 178 ? 20.300 15.774 6.653 1.00 92.44 178 GLN A O 1
ATOM 1423 N N . ASN A 1 179 ? 20.112 13.544 6.562 1.00 92.56 179 ASN A N 1
ATOM 1424 C CA . ASN A 1 179 ? 19.359 13.402 7.804 1.00 92.56 179 ASN A CA 1
ATOM 1425 C C . ASN A 1 179 ? 20.332 13.253 8.974 1.00 92.56 179 ASN A C 1
ATOM 1427 O O . ASN A 1 179 ? 20.738 12.143 9.317 1.00 92.56 179 ASN A O 1
ATOM 1431 N N . THR A 1 180 ? 20.731 14.374 9.580 1.00 96.75 180 THR A N 1
ATOM 1432 C CA . THR A 1 180 ? 21.658 14.317 10.719 1.00 96.75 180 THR A CA 1
ATOM 1433 C C . THR A 1 180 ? 21.009 13.613 11.919 1.00 96.75 180 THR A C 1
ATOM 1435 O O . THR A 1 180 ? 19.787 13.714 12.098 1.00 96.75 180 THR A O 1
ATOM 1438 N N . PRO A 1 181 ? 21.789 12.937 12.782 1.00 96.56 181 PRO A N 1
ATOM 1439 C CA . PRO A 1 181 ? 21.255 12.313 13.991 1.00 96.56 181 PRO A CA 1
ATOM 1440 C C . PRO A 1 181 ? 20.441 13.287 14.855 1.00 96.56 181 PRO A C 1
ATOM 1442 O O . PRO A 1 181 ? 19.365 12.944 15.335 1.00 96.56 181 PRO A O 1
ATOM 1445 N N . GLU A 1 182 ? 20.882 14.542 14.987 1.00 97.12 182 GLU A N 1
ATOM 1446 C CA . GLU A 1 182 ? 20.181 15.569 15.768 1.00 97.12 182 GLU A CA 1
ATOM 1447 C C . GLU A 1 182 ? 18.835 15.964 15.149 1.00 97.12 182 GLU A C 1
ATOM 1449 O O . GLU A 1 182 ? 17.898 16.313 15.872 1.00 97.12 182 GLU A O 1
ATOM 1454 N N . TYR A 1 183 ? 18.730 15.952 13.818 1.00 94.06 183 TYR A N 1
ATOM 1455 C CA . TYR A 1 183 ? 17.478 16.207 13.109 1.00 94.06 183 TYR A CA 1
ATOM 1456 C C . TYR A 1 183 ? 16.471 15.080 13.356 1.00 94.06 183 TYR A C 1
ATOM 1458 O O . TYR A 1 183 ? 15.337 15.350 13.765 1.00 94.06 183 TYR A O 1
ATOM 1466 N N . LEU A 1 184 ? 16.906 13.829 13.191 1.00 94.25 184 LEU A N 1
ATOM 1467 C CA . LEU A 1 184 ? 16.076 12.648 13.430 1.00 94.25 184 LEU A CA 1
ATOM 1468 C C . LEU A 1 184 ? 15.618 12.570 14.890 1.00 94.25 184 LEU A C 1
ATOM 1470 O O . LEU A 1 184 ? 14.444 12.314 15.157 1.00 94.25 184 LEU A O 1
ATOM 1474 N N . GLU A 1 185 ? 16.501 12.887 15.838 1.00 95.75 185 GLU A N 1
ATOM 1475 C CA . GLU A 1 185 ? 16.180 12.873 17.264 1.00 95.75 185 GLU A CA 1
ATOM 1476 C C . GLU A 1 185 ? 15.125 13.927 17.631 1.00 95.75 185 GLU A C 1
ATOM 1478 O O . GLU A 1 185 ? 14.218 13.664 18.424 1.00 95.75 185 GLU A O 1
ATOM 1483 N N . LYS A 1 186 ? 15.181 15.114 17.013 1.00 95.62 186 LYS A N 1
ATOM 1484 C CA . LYS A 1 186 ? 14.154 16.155 17.188 1.00 95.62 186 LYS A CA 1
ATOM 1485 C C . LYS A 1 186 ? 12.787 15.707 16.678 1.00 95.62 186 LYS A C 1
ATOM 1487 O O . LYS A 1 186 ? 11.792 15.941 17.367 1.00 95.62 186 LYS A O 1
ATOM 1492 N N . ILE A 1 187 ? 12.733 15.074 15.503 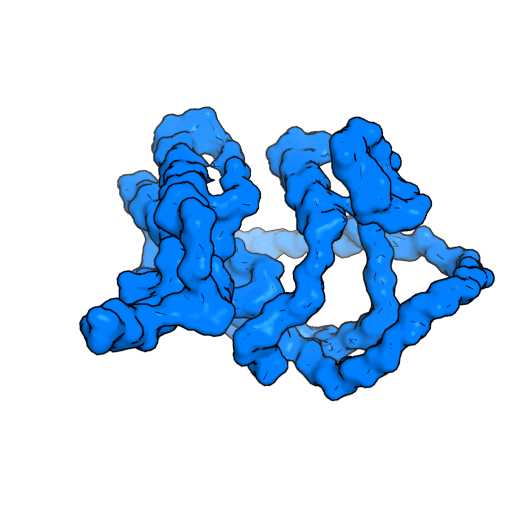1.00 93.75 187 ILE A N 1
ATOM 1493 C CA . ILE A 1 187 ? 11.485 14.521 14.958 1.00 93.75 187 ILE A CA 1
ATOM 1494 C C . ILE A 1 187 ? 10.960 13.439 15.896 1.00 93.75 187 ILE A C 1
ATOM 1496 O O . ILE A 1 187 ? 9.830 13.547 16.367 1.00 93.75 187 ILE A O 1
ATOM 1500 N N . LYS A 1 188 ? 11.800 12.457 16.240 1.00 93.19 188 LYS A N 1
ATOM 1501 C CA . LYS A 1 188 ? 11.457 11.357 17.145 1.00 93.19 188 LYS A CA 1
ATOM 1502 C C . LYS A 1 188 ? 10.852 11.881 18.447 1.00 93.19 188 LYS A C 1
ATOM 1504 O O . LYS A 1 188 ? 9.745 11.490 18.800 1.00 93.19 188 LYS A O 1
ATOM 1509 N N . ASN A 1 189 ? 11.512 12.825 19.115 1.00 94.38 189 ASN A N 1
ATOM 1510 C CA . ASN A 1 189 ? 11.016 13.394 20.370 1.00 94.38 189 ASN A CA 1
ATOM 1511 C C . ASN A 1 189 ? 9.637 14.047 20.213 1.00 94.38 189 ASN A C 1
ATOM 1513 O O . ASN A 1 189 ? 8.748 13.786 21.020 1.00 94.38 189 ASN A O 1
ATOM 1517 N N . ARG A 1 190 ? 9.416 14.832 19.150 1.00 93.62 190 ARG A N 1
ATOM 1518 C CA . ARG A 1 190 ? 8.103 15.437 18.875 1.00 93.62 190 ARG A CA 1
ATOM 1519 C C . ARG A 1 190 ? 7.013 14.381 18.670 1.00 93.62 190 ARG A C 1
ATOM 1521 O O . ARG A 1 190 ? 5.910 14.546 19.181 1.00 93.62 190 ARG A O 1
ATOM 1528 N N . LEU A 1 191 ? 7.316 13.298 17.957 1.00 92.44 191 LEU A N 1
ATOM 1529 C CA . LEU A 1 191 ? 6.373 12.199 17.744 1.00 92.44 191 LEU A CA 1
ATOM 1530 C C . LEU A 1 191 ? 6.031 11.470 19.041 1.00 92.44 191 LEU A C 1
ATOM 1532 O O . LEU A 1 191 ? 4.863 11.180 19.280 1.00 92.44 191 LEU A O 1
ATOM 1536 N N . PHE A 1 192 ? 7.026 11.202 19.889 1.00 92.00 192 PHE A N 1
ATOM 1537 C CA . PHE A 1 192 ? 6.792 10.594 21.198 1.00 92.00 192 PHE A CA 1
ATOM 1538 C C . PHE A 1 192 ? 5.917 11.482 22.087 1.00 92.00 192 PHE A C 1
ATOM 1540 O O . PHE A 1 192 ? 5.037 10.954 22.763 1.00 92.00 192 PHE A O 1
ATOM 1547 N N . GLU A 1 193 ? 6.101 12.807 22.069 1.00 92.75 193 GLU A N 1
ATOM 1548 C CA . GLU A 1 193 ? 5.209 13.720 22.799 1.00 92.75 193 GLU A CA 1
ATOM 1549 C C . GLU A 1 193 ? 3.779 13.673 22.264 1.00 92.75 193 GLU A C 1
ATOM 1551 O O . GLU A 1 193 ? 2.840 13.582 23.051 1.00 92.75 193 GLU A O 1
ATOM 1556 N N . ASN A 1 194 ? 3.593 13.654 20.942 1.00 88.50 194 ASN A N 1
ATOM 1557 C CA . ASN A 1 194 ? 2.256 13.499 20.377 1.00 88.50 194 ASN A CA 1
ATOM 1558 C C . ASN A 1 194 ? 1.637 12.149 20.796 1.00 88.50 194 ASN A C 1
ATOM 1560 O O . ASN A 1 194 ? 0.471 12.099 21.175 1.00 88.50 194 ASN A O 1
ATOM 1564 N N . LEU A 1 195 ? 2.401 11.048 20.747 1.00 90.19 195 LEU A N 1
ATOM 1565 C CA . LEU A 1 195 ? 1.906 9.699 21.066 1.00 90.19 195 LEU A CA 1
ATOM 1566 C C . LEU A 1 195 ? 1.475 9.577 22.532 1.00 90.19 195 LEU A C 1
ATOM 1568 O O . LEU A 1 195 ? 0.538 8.841 22.837 1.00 90.19 195 LEU A O 1
ATOM 1572 N N . ARG A 1 196 ? 2.126 10.318 23.437 1.00 90.06 196 ARG A N 1
ATOM 1573 C CA . ARG A 1 196 ? 1.757 10.385 24.861 1.00 90.06 196 ARG A CA 1
ATOM 1574 C C . ARG A 1 196 ? 0.382 11.001 25.105 1.00 90.06 196 ARG A C 1
ATOM 1576 O O . ARG A 1 196 ? -0.167 10.796 26.182 1.00 90.06 196 ARG A O 1
ATOM 1583 N N . MET A 1 197 ? -0.171 11.737 24.142 1.00 89.25 197 MET A N 1
ATOM 1584 C CA . MET A 1 197 ? -1.504 12.332 24.266 1.00 89.25 197 MET A CA 1
ATOM 1585 C C . MET A 1 197 ? -2.630 11.299 24.126 1.00 89.25 197 MET A C 1
ATOM 1587 O O . MET A 1 197 ? -3.757 11.575 24.536 1.00 89.25 197 MET A O 1
ATOM 1591 N N . LEU A 1 198 ? -2.338 10.107 23.593 1.00 87.62 198 LEU A N 1
ATOM 1592 C CA . LEU A 1 198 ? -3.330 9.047 23.448 1.00 87.62 198 LEU A CA 1
ATOM 1593 C C . LEU A 1 198 ? -3.733 8.457 24.809 1.00 87.62 198 LEU A C 1
ATOM 1595 O O . LEU A 1 198 ? -2.877 8.255 25.676 1.00 87.62 198 LEU A O 1
ATOM 1599 N N . PRO A 1 199 ? -5.010 8.076 24.996 1.00 83.44 199 PRO A N 1
ATOM 1600 C CA . PRO A 1 199 ? -5.439 7.360 26.189 1.00 83.44 199 PRO A CA 1
ATOM 1601 C C . PRO A 1 199 ? -4.655 6.054 26.352 1.00 83.44 199 PRO A C 1
ATOM 1603 O O . PRO A 1 199 ? -4.724 5.158 25.509 1.00 83.44 199 PRO A O 1
ATOM 1606 N N . HIS A 1 200 ? -3.948 5.916 27.468 1.00 74.88 200 HIS A N 1
ATOM 1607 C CA . HIS A 1 200 ? -3.206 4.711 27.816 1.00 74.88 200 HIS A CA 1
ATOM 1608 C C . HIS A 1 200 ? -3.603 4.222 29.215 1.00 74.88 200 HIS A C 1
ATOM 1610 O O . HIS A 1 200 ? -3.957 5.005 30.098 1.00 74.88 200 HIS A O 1
ATOM 1616 N N . ALA A 1 201 ? -3.534 2.908 29.446 1.00 57.03 201 ALA A N 1
ATOM 1617 C CA . ALA A 1 201 ? -3.587 2.381 30.808 1.00 57.03 201 ALA A CA 1
ATOM 1618 C C . ALA A 1 201 ? -2.319 2.821 31.580 1.00 57.03 201 ALA A C 1
ATOM 1620 O O . ALA A 1 201 ? -1.289 3.086 30.950 1.00 57.03 201 ALA A O 1
ATOM 1621 N N . PRO A 1 202 ? -2.334 2.915 32.922 1.00 49.62 202 PRO A N 1
ATOM 1622 C CA . PRO A 1 202 ? -1.124 3.195 33.693 1.00 49.62 202 PRO A CA 1
ATOM 1623 C C . PRO A 1 202 ? -0.063 2.087 33.495 1.00 49.62 202 PRO A C 1
ATOM 1625 O O . PRO A 1 202 ? -0.173 1.013 34.071 1.00 49.62 202 PRO A O 1
ATOM 1628 N N . GLY A 1 203 ? 0.932 2.371 32.646 1.00 48.69 203 GLY A N 1
ATOM 1629 C CA . GLY A 1 203 ? 2.280 1.788 32.547 1.00 48.69 203 GLY A CA 1
ATOM 1630 C C . GLY A 1 203 ? 2.457 0.263 32.487 1.00 48.69 203 GLY A C 1
ATOM 1631 O O . GLY A 1 203 ? 2.652 -0.372 33.517 1.00 48.69 203 GLY A O 1
ATOM 1632 N N . VAL A 1 204 ? 2.616 -0.289 31.277 1.00 44.53 204 VAL A N 1
ATOM 1633 C CA . VAL A 1 204 ? 3.534 -1.421 31.035 1.00 44.53 204 VAL A CA 1
ATOM 1634 C C . VAL A 1 204 ? 4.767 -0.842 30.336 1.00 44.53 204 VAL A C 1
ATOM 1636 O O . VAL A 1 204 ? 4.628 -0.140 29.337 1.00 44.53 204 VAL A O 1
ATOM 1639 N N . GLN A 1 205 ? 5.961 -1.054 30.898 1.00 45.12 205 GLN A N 1
ATOM 1640 C CA . GLN A 1 205 ? 7.216 -0.520 30.358 1.00 45.12 205 GLN A CA 1
ATOM 1641 C C . GLN A 1 205 ? 7.518 -1.120 28.978 1.00 45.12 205 GLN A C 1
ATOM 1643 O O . GLN A 1 205 ? 7.567 -2.339 28.827 1.00 45.12 205 GLN A O 1
ATOM 1648 N N . VAL A 1 206 ? 7.764 -0.259 27.989 1.00 53.47 206 VAL A N 1
ATOM 1649 C CA . VAL A 1 206 ? 8.320 -0.659 26.691 1.00 53.47 206 VAL A CA 1
ATOM 1650 C C . VAL A 1 206 ? 9.791 -1.023 26.907 1.00 53.47 206 VAL A C 1
ATOM 1652 O O . VAL A 1 206 ? 10.566 -0.184 27.365 1.00 53.47 206 VAL A O 1
ATOM 1655 N N . GLN A 1 207 ? 10.175 -2.270 26.626 1.00 40.06 207 GLN A N 1
ATOM 1656 C CA . GLN A 1 207 ? 11.582 -2.683 26.607 1.00 40.06 207 GLN A CA 1
ATOM 1657 C C . GLN A 1 207 ? 12.226 -2.250 25.286 1.00 40.06 207 GLN A C 1
ATOM 1659 O O . GLN A 1 207 ? 11.634 -2.421 24.222 1.00 40.06 207 GLN A O 1
ATOM 1664 N N . ALA A 1 208 ? 13.426 -1.673 25.359 1.00 46.47 208 ALA A N 1
ATOM 1665 C CA . ALA A 1 208 ? 14.219 -1.346 24.178 1.00 46.47 208 ALA A CA 1
ATOM 1666 C C . ALA A 1 208 ? 14.724 -2.629 23.497 1.00 46.47 208 ALA A C 1
ATOM 1668 O O . ALA A 1 208 ? 15.069 -3.600 24.173 1.00 46.47 208 ALA A O 1
ATOM 1669 N N . ILE A 1 209 ? 14.764 -2.617 22.165 1.00 45.94 209 ILE A N 1
ATOM 1670 C CA . ILE A 1 209 ? 15.361 -3.685 21.356 1.00 45.94 209 ILE A CA 1
ATOM 1671 C C . ILE A 1 209 ? 16.895 -3.591 21.520 1.00 45.94 209 ILE A C 1
ATOM 1673 O O . ILE A 1 209 ? 17.415 -2.480 21.408 1.00 45.94 209 ILE A O 1
ATOM 1677 N N . PRO A 1 210 ? 17.616 -4.691 21.818 1.00 44.72 210 PRO A N 1
ATOM 1678 C CA . PRO A 1 210 ? 19.073 -4.676 21.991 1.00 44.72 210 PRO A CA 1
ATOM 1679 C C . PRO A 1 210 ? 19.823 -4.216 20.731 1.00 44.72 210 PRO A C 1
ATOM 1681 O O . PRO A 1 210 ? 19.414 -4.537 19.617 1.00 44.72 210 PRO A O 1
ATOM 1684 N N . GLU A 1 211 ? 20.936 -3.502 20.923 1.00 51.88 211 GLU A N 1
ATOM 1685 C CA . GLU A 1 211 ? 21.776 -2.910 19.862 1.00 51.88 211 GLU A CA 1
ATOM 1686 C C . GLU A 1 211 ? 22.548 -3.949 19.016 1.00 51.88 211 GLU A C 1
ATOM 1688 O O . GLU A 1 211 ? 23.118 -3.605 17.985 1.00 51.88 211 GLU A O 1
ATOM 1693 N N . ASP A 1 212 ? 22.500 -5.231 19.385 1.00 44.81 212 ASP A N 1
ATOM 1694 C CA . ASP A 1 212 ? 23.319 -6.311 18.809 1.00 44.81 212 ASP A CA 1
ATOM 1695 C C . ASP A 1 212 ? 22.845 -6.814 17.422 1.00 44.81 212 ASP A C 1
ATOM 1697 O O . ASP A 1 212 ? 23.305 -7.848 16.939 1.00 44.81 212 ASP A O 1
ATOM 1701 N N . ALA A 1 213 ? 21.900 -6.127 16.770 1.00 44.97 213 ALA A N 1
ATOM 1702 C CA . ALA A 1 213 ? 21.315 -6.560 15.495 1.00 44.97 213 ALA A CA 1
ATOM 1703 C C . ALA A 1 213 ? 22.053 -6.044 14.243 1.00 44.97 213 ALA A C 1
ATOM 1705 O O . ALA A 1 213 ? 21.644 -6.367 13.127 1.00 44.97 213 ALA A O 1
ATOM 1706 N N . VAL A 1 214 ? 23.118 -5.249 14.395 1.00 39.81 214 VAL A N 1
ATOM 1707 C CA . VAL A 1 214 ? 23.838 -4.643 13.263 1.00 39.81 214 VAL A CA 1
ATOM 1708 C C . VAL A 1 214 ? 25.322 -5.000 13.353 1.00 39.81 214 VAL A C 1
ATOM 1710 O O . VAL A 1 214 ? 26.091 -4.331 14.035 1.00 39.81 214 VAL A O 1
ATOM 1713 N N . ASN A 1 215 ? 25.718 -6.092 12.694 1.00 37.56 215 ASN A N 1
ATOM 1714 C CA . ASN A 1 215 ? 27.131 -6.428 12.505 1.00 37.56 215 ASN A CA 1
ATOM 1715 C C . ASN A 1 215 ? 27.674 -5.661 11.297 1.00 37.56 215 ASN A C 1
ATOM 1717 O O . ASN A 1 215 ? 27.182 -5.820 10.181 1.00 37.56 215 ASN A O 1
ATOM 1721 N N . ASP A 1 216 ? 28.693 -4.851 11.556 1.00 46.91 216 ASP A N 1
ATOM 1722 C CA . ASP A 1 216 ? 29.313 -3.905 10.635 1.00 46.91 216 ASP A CA 1
ATOM 1723 C C . ASP A 1 216 ? 30.763 -4.354 10.396 1.00 46.91 216 ASP A C 1
ATOM 1725 O O . ASP A 1 216 ? 31.636 -4.022 11.188 1.00 46.91 216 ASP A O 1
ATOM 1729 N N . GLU A 1 217 ? 31.032 -5.171 9.367 1.00 36.41 217 GLU A N 1
ATOM 1730 C CA . GLU A 1 217 ? 32.409 -5.498 8.945 1.00 36.41 217 GLU A CA 1
ATOM 1731 C C . GLU A 1 217 ? 32.498 -5.816 7.438 1.00 36.41 217 GLU A C 1
ATOM 1733 O O . GLU A 1 217 ? 32.045 -6.866 6.977 1.00 36.41 217 GLU A O 1
ATOM 1738 N N . SER A 1 218 ? 33.131 -4.938 6.649 1.00 33.81 218 SER A N 1
ATOM 1739 C CA . SER A 1 218 ? 34.472 -5.157 6.056 1.00 33.81 218 SER A CA 1
ATOM 1740 C C . SER A 1 218 ? 34.770 -4.230 4.861 1.00 33.81 218 SER A C 1
ATOM 1742 O O . SER A 1 218 ? 33.905 -3.907 4.050 1.00 33.81 218 SER A O 1
ATOM 1744 N N . GLU A 1 219 ? 36.028 -3.788 4.826 1.00 36.12 219 GLU A N 1
ATOM 1745 C CA . GLU A 1 219 ? 36.640 -2.733 4.009 1.00 36.12 219 GLU A CA 1
ATOM 1746 C C . GLU A 1 219 ? 37.077 -3.183 2.589 1.00 36.12 219 GLU A C 1
ATOM 1748 O O . GLU A 1 219 ? 37.397 -4.348 2.368 1.00 36.12 219 GLU A O 1
ATOM 1753 N N . ASP A 1 220 ? 37.134 -2.190 1.686 1.00 38.31 220 ASP A N 1
ATOM 1754 C CA . ASP A 1 220 ? 38.032 -1.957 0.531 1.00 38.31 220 ASP A CA 1
ATOM 1755 C C . ASP A 1 220 ? 38.224 -2.993 -0.612 1.00 38.31 220 ASP A C 1
ATOM 1757 O O . ASP A 1 220 ? 38.764 -4.079 -0.438 1.00 38.31 220 ASP A O 1
ATOM 1761 N N . GLU A 1 221 ? 37.914 -2.588 -1.859 1.00 35.72 221 GLU A N 1
ATOM 1762 C CA . GLU A 1 221 ? 38.913 -2.105 -2.847 1.00 35.72 221 GLU A CA 1
ATOM 1763 C C . GLU A 1 221 ? 38.282 -1.788 -4.230 1.00 35.72 221 GLU A C 1
ATOM 1765 O O . GLU A 1 221 ? 37.526 -2.564 -4.819 1.00 35.72 221 GLU A O 1
ATOM 1770 N N . ASP A 1 222 ? 38.653 -0.620 -4.763 1.00 44.91 222 ASP A N 1
ATOM 1771 C CA . ASP A 1 222 ? 38.207 0.010 -6.010 1.00 44.91 222 ASP A CA 1
ATOM 1772 C C . ASP A 1 222 ? 38.546 -0.748 -7.304 1.00 44.91 222 ASP A C 1
ATOM 1774 O O . ASP A 1 222 ? 39.714 -1.063 -7.538 1.00 44.91 222 ASP A O 1
ATOM 1778 N N . LYS A 1 223 ? 37.584 -0.816 -8.248 1.00 37.09 223 LYS A N 1
ATOM 1779 C CA . LYS A 1 223 ? 37.817 -0.607 -9.701 1.00 37.09 223 LYS A CA 1
ATOM 1780 C C . LYS A 1 223 ? 36.604 0.059 -10.371 1.00 37.09 223 LYS A C 1
ATOM 1782 O O . LYS A 1 223 ? 35.533 -0.524 -10.473 1.00 37.09 223 LYS A O 1
ATOM 1787 N N . ILE A 1 224 ? 36.817 1.287 -10.844 1.00 42.78 224 ILE A N 1
ATOM 1788 C CA . ILE A 1 224 ? 35.847 2.190 -11.490 1.00 42.78 224 ILE A CA 1
ATOM 1789 C C . ILE A 1 224 ? 35.426 1.690 -12.890 1.00 42.78 224 ILE A C 1
ATOM 1791 O O . ILE A 1 224 ? 36.301 1.372 -13.699 1.00 42.78 224 ILE A O 1
ATOM 1795 N N . ASP A 1 225 ? 34.122 1.749 -13.220 1.00 42.38 225 ASP A N 1
ATOM 1796 C CA . ASP A 1 225 ? 33.603 1.672 -14.603 1.00 42.38 225 ASP A CA 1
ATOM 1797 C C . ASP A 1 225 ? 32.528 2.746 -14.930 1.00 42.38 225 ASP A C 1
ATOM 1799 O O . ASP A 1 225 ? 31.379 2.695 -14.500 1.00 42.38 225 ASP A O 1
ATOM 1803 N N . LYS A 1 226 ? 33.001 3.761 -15.661 1.00 41.31 226 LYS A N 1
ATOM 1804 C CA . LYS A 1 226 ? 32.466 4.583 -16.776 1.00 41.31 226 LYS A CA 1
ATOM 1805 C C . LYS A 1 226 ? 30.980 4.939 -16.975 1.00 41.31 226 LYS 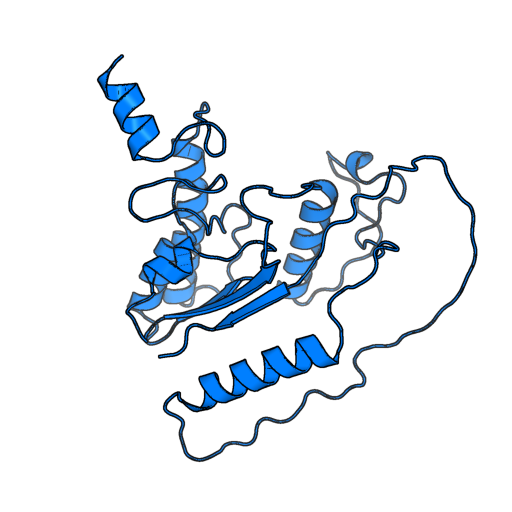A C 1
ATOM 1807 O O . LYS A 1 226 ? 30.690 5.484 -18.039 1.00 41.31 226 LYS A O 1
ATOM 1812 N N . ASP A 1 227 ? 30.074 4.782 -16.016 1.00 43.47 227 ASP A N 1
ATOM 1813 C CA . ASP A 1 227 ? 28.709 5.353 -16.129 1.00 43.47 227 ASP A CA 1
ATOM 1814 C C . ASP A 1 227 ? 28.479 6.537 -15.163 1.00 43.47 227 ASP A C 1
ATOM 1816 O O . ASP A 1 227 ? 27.480 6.618 -14.447 1.00 43.47 227 ASP A O 1
ATOM 1820 N N . GLU A 1 228 ? 29.437 7.476 -15.128 1.00 37.78 228 GLU A N 1
ATOM 1821 C CA . GLU A 1 228 ? 29.306 8.741 -14.390 1.00 37.78 228 GLU A CA 1
ATOM 1822 C C . GLU A 1 228 ? 28.140 9.583 -14.933 1.00 37.78 228 GLU A C 1
ATOM 1824 O O . GLU A 1 228 ? 28.147 10.043 -16.079 1.00 37.78 228 GLU A O 1
ATOM 1829 N N . ARG A 1 229 ? 27.160 9.859 -14.064 1.00 48.22 229 ARG A N 1
ATOM 1830 C CA . ARG A 1 229 ? 26.139 10.898 -14.257 1.00 48.22 229 ARG A CA 1
ATOM 1831 C C . ARG A 1 229 ? 26.333 12.016 -13.237 1.00 48.22 229 ARG A C 1
ATOM 1833 O O . ARG A 1 229 ? 26.646 11.772 -12.076 1.00 48.22 229 ARG A O 1
ATOM 1840 N N . LEU A 1 230 ? 26.138 13.244 -13.714 1.00 35.56 230 LEU A N 1
ATOM 1841 C CA . LEU A 1 230 ? 26.331 14.501 -12.986 1.00 35.56 230 LEU A CA 1
ATOM 1842 C C . LEU A 1 230 ? 25.460 14.594 -11.715 1.00 35.56 230 LEU A C 1
ATOM 1844 O O . LEU A 1 230 ? 24.321 14.123 -11.725 1.00 35.56 230 LEU A O 1
ATOM 1848 N N . PRO A 1 231 ? 25.940 15.257 -10.646 1.00 36.44 231 PRO A N 1
ATOM 1849 C CA . PRO A 1 231 ? 25.195 15.388 -9.401 1.00 36.44 231 PRO A CA 1
ATOM 1850 C C . PRO A 1 231 ? 24.048 16.397 -9.540 1.00 36.44 231 PRO A C 1
ATOM 1852 O O . PRO A 1 231 ? 24.267 17.557 -9.890 1.00 36.44 231 PRO A O 1
ATOM 1855 N N . GLN A 1 232 ? 22.829 15.980 -9.192 1.00 39.56 232 GLN A N 1
ATOM 1856 C CA . GLN A 1 232 ? 21.755 16.904 -8.829 1.00 39.56 232 GLN A CA 1
ATOM 1857 C C . GLN A 1 232 ? 21.909 17.266 -7.350 1.00 39.56 232 GLN A C 1
ATOM 1859 O O . GLN A 1 232 ? 21.742 16.437 -6.458 1.00 39.56 232 GLN A O 1
ATOM 1864 N N . SER A 1 233 ? 22.277 18.518 -7.093 1.00 42.19 233 SER A N 1
ATOM 1865 C CA . SER A 1 233 ? 22.329 19.095 -5.755 1.00 42.19 233 SER A CA 1
ATOM 1866 C C . SER A 1 233 ? 20.918 19.459 -5.294 1.00 42.19 233 SER A C 1
ATOM 1868 O O . SER A 1 233 ? 20.509 20.613 -5.410 1.00 42.19 233 SER A O 1
ATOM 1870 N N . GLU A 1 234 ? 20.170 18.496 -4.766 1.00 45.81 234 GLU A N 1
ATOM 1871 C CA . GLU A 1 234 ? 18.894 18.780 -4.109 1.00 45.81 234 GLU A CA 1
ATOM 1872 C C . GLU A 1 234 ? 18.857 18.222 -2.688 1.00 45.81 234 GLU A C 1
ATOM 1874 O O . GLU A 1 234 ? 19.455 17.197 -2.349 1.00 45.81 234 GLU A O 1
ATOM 1879 N N . LYS A 1 235 ? 18.201 18.980 -1.809 1.00 39.97 235 LYS A N 1
ATOM 1880 C CA . LYS A 1 235 ? 18.108 18.655 -0.391 1.00 39.97 235 LYS A CA 1
ATOM 1881 C C . LYS A 1 235 ? 17.160 17.475 -0.189 1.00 39.97 235 LYS A C 1
ATOM 1883 O O . LYS A 1 235 ? 16.002 17.518 -0.614 1.00 39.97 235 LYS A O 1
ATOM 1888 N N . VAL A 1 236 ? 17.627 16.442 0.503 1.00 48.53 236 VAL A N 1
ATOM 1889 C CA . VAL A 1 236 ? 16.821 15.265 0.851 1.00 48.53 236 VAL A CA 1
ATOM 1890 C C . VAL A 1 236 ? 16.588 15.264 2.357 1.00 48.53 236 VAL A C 1
ATOM 1892 O O . VAL A 1 236 ? 17.402 14.756 3.116 1.00 48.53 236 VAL A O 1
ATOM 1895 N N . LEU A 1 237 ? 15.488 15.880 2.788 1.00 50.25 237 LEU A N 1
ATOM 1896 C CA . LEU A 1 237 ? 15.012 15.812 4.170 1.00 50.25 237 LEU A CA 1
ATOM 1897 C C . LEU A 1 237 ? 13.823 14.853 4.230 1.00 50.25 237 LEU A C 1
ATOM 1899 O O . LEU A 1 237 ? 12.925 14.961 3.395 1.00 50.25 237 LEU A O 1
ATOM 1903 N N . PHE A 1 238 ? 13.811 13.936 5.195 1.00 61.28 238 PHE A N 1
ATOM 1904 C CA . PHE A 1 238 ? 12.677 13.046 5.455 1.00 61.28 238 PHE A CA 1
ATOM 1905 C C . PHE A 1 238 ? 11.855 13.532 6.656 1.00 61.28 238 PHE A C 1
ATOM 1907 O O . PHE A 1 238 ? 12.411 13.868 7.698 1.00 61.28 238 PHE A O 1
ATOM 1914 N N . GLU A 1 239 ? 10.529 13.556 6.522 1.00 60.56 239 GLU A N 1
ATOM 1915 C CA . GLU A 1 239 ? 9.572 13.818 7.598 1.00 60.56 239 GLU A CA 1
ATOM 1916 C C . GLU A 1 239 ? 8.881 12.509 8.005 1.00 60.56 239 GLU A C 1
ATOM 1918 O O . GLU A 1 239 ? 8.680 11.598 7.201 1.00 60.56 239 GLU A O 1
ATOM 1923 N N . ILE A 1 240 ? 8.514 12.421 9.281 1.00 70.94 240 ILE A N 1
ATOM 1924 C CA . ILE A 1 240 ? 7.646 11.365 9.790 1.00 70.94 240 ILE A CA 1
ATOM 1925 C C . ILE A 1 240 ? 6.362 12.037 10.252 1.00 70.94 240 ILE A C 1
ATOM 1927 O O . ILE A 1 240 ? 6.397 12.935 11.101 1.00 70.94 240 ILE A O 1
ATOM 1931 N N . ARG A 1 241 ? 5.230 11.584 9.721 1.00 64.56 241 ARG A N 1
ATOM 1932 C CA . ARG A 1 241 ? 3.903 12.015 10.154 1.00 64.56 241 ARG A CA 1
ATOM 1933 C C . ARG A 1 241 ? 3.200 10.876 10.861 1.00 64.56 241 ARG A C 1
ATOM 1935 O O . ARG A 1 241 ? 3.055 9.788 10.317 1.00 64.56 241 ARG A O 1
ATOM 1942 N N . ILE A 1 242 ? 2.768 11.159 12.084 1.00 70.25 242 ILE A N 1
ATOM 1943 C CA . ILE A 1 242 ? 1.829 10.330 12.832 1.00 70.25 242 ILE A CA 1
ATOM 1944 C C . ILE A 1 242 ? 0.638 11.234 13.118 1.00 70.25 242 ILE A C 1
ATOM 1946 O O . ILE A 1 242 ? 0.786 12.212 13.859 1.00 70.25 242 ILE A O 1
ATOM 1950 N N . ASP A 1 243 ? -0.511 10.939 12.513 1.00 63.09 243 ASP A N 1
ATOM 1951 C CA . ASP A 1 243 ? -1.738 11.673 12.820 1.00 63.09 243 ASP A CA 1
ATOM 1952 C C . ASP A 1 243 ? -2.320 11.141 14.135 1.00 63.09 243 ASP A C 1
ATOM 1954 O O . ASP A 1 243 ? -2.745 9.985 14.236 1.00 63.09 243 ASP A O 1
ATOM 1958 N N . LEU A 1 244 ? -2.249 11.977 15.170 1.00 50.88 244 LEU A N 1
ATOM 1959 C CA . LEU A 1 244 ? -2.601 11.645 16.546 1.00 50.88 244 LEU A CA 1
ATOM 1960 C C . LEU A 1 244 ? -3.699 12.587 17.002 1.00 50.88 244 LEU A C 1
ATOM 1962 O O . LEU A 1 244 ? -3.550 13.806 16.924 1.00 50.88 244 LEU A O 1
ATOM 1966 N N . LYS A 1 245 ? -4.795 11.992 17.465 1.00 51.31 245 LYS A N 1
ATOM 1967 C CA . LYS A 1 245 ? -5.952 12.693 18.012 1.00 51.31 245 LYS A CA 1
ATOM 1968 C C . LYS A 1 245 ? -6.018 12.504 19.514 1.00 51.31 245 LYS A C 1
ATOM 1970 O O . LYS A 1 245 ? -5.883 11.340 19.950 1.00 51.31 245 LYS A O 1
#

pLDDT: mean 85.3, std 20.26, range [33.81, 98.88]

Organism: Papilio machaon (NCBI:txid76193)

Secondary structure (DSSP, 8-state):
-HHHHHHHHHTT-SSSS---TTHHHHHHHHHHHHHHHHHHHHTTS-S----TT---TT--SSS-BTTBSS-HHHHHHHHHTTT-S-EEEEE-SSS--HHHHHHHTT-SSEEEEEEEEESSBTB------HHHHHHHHHHHHHHHHT----SBPPP-TTGGGGTTT-BS--PPPS------HHHHHHHHHHHHHHHTTS---S--PPPPPPGGG------------S----------EEEEEE---

Radius of gyration: 21.26 Å; chains: 1; bounding box: 57×39×60 Å

Foldseek 3Di:
DVVVVVLCVFQVDDDQHDDDPCVVVLVCLQLVQLQVQLVCVLVVVDPDGDDPSYDLQQAAPRHADRNHPDHSVLNNVVSNVVRQQADEAEEEQQDPSVRNCVSCVPDPRYKYKYKHWDDPPPPPNDDDQVLLVVLVVVVVVCVVVVHDDAQAADDDPCQVSCPDPNGSDDDDDPDDDLCDPVNVVVLVVVVVVLVVVDDDDPDDDDDDDDPPPDDDDDDDDDDDDDPDDDDDPDDTDMHMDISHD